Protein AF-A0ABC9BN53-F1 (afdb_monomer_lite)

Sequence (221 aa):
MFQQTPNAVEELKLARDIYEHAVVLSVKLEDQDAFERDFCQLKPYYMDTCGIIPPSPEEYPILGLNLLRLLVQNRIAEFHTELELLPVKALEHPCIKHAVELEQSFMEGAYNRVLSARQAVPHETYVYFMDLLAKTVRDEIAGCSEKGYDSLSISDAKQMLMFTSDQELQQYITEEHPEWEIKNGSVFFQKAKESQPCKEIPSLQLINQTLSYARELERIV

Foldseek 3Di:
DDDDDVCSQVVLVVVLVVLLVQLLVCLVVVHLVSNVVSVVVNVCSVPVCVPPYPDDPCVLVSLLLVLLSCLLVVVVVVNVVSVVVDDPVSCPDPSNVLSVVLVVCVVVLVVVVLVVSLVVHPDPSCNSSSVSSLVSSLVVLVVVCLVPDQKAALVVNCVSSVPPDSVVVVVCCVPPPVQWDCDPRMTGRPNVPDDPPPVPPPVVVVVVVVVVVVVVVPPDD

Structure (mmCIF, N/CA/C/O backbone):
data_AF-A0ABC9BN53-F1
#
_entry.id   AF-A0ABC9BN53-F1
#
loop_
_atom_site.group_PDB
_atom_site.id
_atom_site.type_symbol
_atom_site.label_atom_id
_atom_site.label_alt_id
_atom_site.label_comp_id
_atom_site.label_asym_id
_atom_site.label_entity_id
_atom_site.label_seq_id
_atom_site.pdbx_PDB_ins_code
_atom_site.Cartn_x
_atom_site.Cartn_y
_atom_site.Cartn_z
_atom_site.occupancy
_atom_site.B_iso_or_equiv
_atom_site.auth_seq_id
_atom_site.auth_comp_id
_atom_site.auth_asym_id
_atom_site.auth_atom_id
_atom_site.pdbx_PDB_model_num
ATOM 1 N N . MET A 1 1 ? 9.347 -11.455 -28.908 1.00 45.41 1 MET A N 1
ATOM 2 C CA . MET A 1 1 ? 10.509 -11.655 -29.807 1.00 45.41 1 MET A CA 1
ATOM 3 C C . MET A 1 1 ? 10.629 -10.443 -30.718 1.00 45.41 1 MET A C 1
ATOM 5 O O . MET A 1 1 ? 9.897 -10.354 -31.696 1.00 45.41 1 MET A O 1
ATOM 9 N N . PHE A 1 2 ? 11.467 -9.476 -30.345 1.00 56.53 2 PHE A N 1
ATOM 10 C CA . PHE A 1 2 ? 11.656 -8.230 -31.094 1.00 56.53 2 PHE A CA 1
ATOM 11 C C . PHE A 1 2 ? 12.390 -8.501 -32.417 1.00 56.53 2 PHE A C 1
ATOM 13 O O . PHE A 1 2 ? 13.356 -9.264 -32.443 1.00 56.53 2 PHE A O 1
ATOM 20 N N . GLN A 1 3 ? 11.920 -7.916 -33.523 1.00 57.16 3 GLN A N 1
ATOM 21 C CA . GLN A 1 3 ? 12.600 -8.022 -34.817 1.00 57.16 3 GLN A CA 1
ATOM 22 C C . GLN A 1 3 ? 13.915 -7.234 -34.760 1.00 57.16 3 GLN A C 1
ATOM 24 O O . GLN A 1 3 ? 13.921 -6.058 -34.413 1.00 57.16 3 GLN A O 1
ATOM 29 N N . GLN A 1 4 ? 15.035 -7.882 -35.087 1.00 57.22 4 GLN A N 1
ATOM 30 C CA . GLN A 1 4 ? 16.354 -7.245 -35.096 1.00 57.22 4 GLN A CA 1
ATOM 31 C C . GLN A 1 4 ? 16.535 -6.418 -3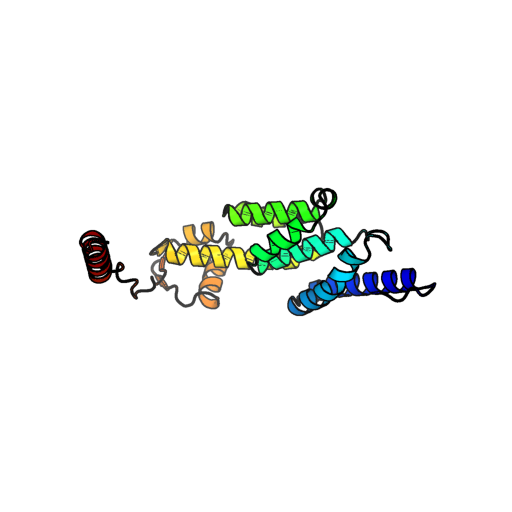6.377 1.00 57.22 4 GLN A C 1
ATOM 33 O O . GLN A 1 4 ? 17.128 -6.873 -37.353 1.00 57.22 4 GLN A O 1
ATOM 38 N N . THR A 1 5 ? 15.988 -5.205 -36.389 1.00 68.81 5 THR A N 1
ATOM 39 C CA . THR A 1 5 ? 16.337 -4.167 -37.367 1.00 68.81 5 THR A CA 1
ATOM 40 C C . THR A 1 5 ? 17.571 -3.394 -36.875 1.00 68.81 5 THR A C 1
ATOM 42 O O . THR A 1 5 ? 17.817 -3.332 -35.668 1.00 68.81 5 THR A O 1
ATOM 45 N N . PRO A 1 6 ? 18.373 -2.785 -37.767 1.00 65.69 6 PRO A N 1
ATOM 46 C CA . PRO A 1 6 ? 19.566 -2.026 -37.369 1.00 65.69 6 PRO A CA 1
ATOM 47 C C . PRO A 1 6 ? 19.264 -0.835 -36.437 1.00 65.69 6 PRO A C 1
ATOM 49 O O . PRO A 1 6 ? 20.139 -0.442 -35.673 1.00 65.69 6 PRO A O 1
ATOM 52 N N . ASN A 1 7 ? 18.024 -0.325 -36.438 1.00 74.81 7 ASN A N 1
ATOM 53 C CA . ASN A 1 7 ? 17.562 0.764 -35.568 1.00 74.81 7 ASN A CA 1
ATOM 54 C C . ASN A 1 7 ? 16.745 0.281 -34.355 1.00 74.81 7 ASN A C 1
ATOM 56 O O . ASN A 1 7 ? 16.293 1.107 -33.564 1.00 74.81 7 ASN A O 1
ATOM 60 N N . ALA A 1 8 ? 16.569 -1.033 -34.165 1.00 75.06 8 ALA A N 1
ATOM 61 C CA . ALA A 1 8 ? 15.714 -1.580 -33.107 1.00 75.06 8 ALA A CA 1
ATOM 62 C C . ALA A 1 8 ? 16.109 -1.080 -31.708 1.00 75.06 8 ALA A C 1
ATOM 64 O O . ALA A 1 8 ? 15.255 -0.846 -30.863 1.00 75.06 8 ALA A O 1
ATOM 65 N N . VAL A 1 9 ? 17.405 -0.872 -31.457 1.00 77.44 9 VAL A N 1
ATOM 66 C CA . VAL A 1 9 ? 17.896 -0.380 -30.161 1.00 77.44 9 VAL A CA 1
ATOM 67 C C . VAL A 1 9 ? 17.463 1.066 -29.899 1.00 77.44 9 VAL A C 1
ATOM 69 O O . VAL A 1 9 ? 17.150 1.412 -28.763 1.00 77.44 9 VAL A O 1
ATOM 72 N N . GLU A 1 10 ? 17.436 1.916 -30.925 1.00 80.38 10 GLU A N 1
ATOM 73 C CA . GLU A 1 10 ? 17.007 3.313 -30.798 1.00 80.38 10 GLU A CA 1
ATOM 74 C C . GLU A 1 10 ? 15.484 3.419 -30.690 1.00 80.38 10 GLU A C 1
ATOM 76 O O . GLU A 1 10 ? 14.983 4.163 -29.852 1.00 80.38 10 GLU A O 1
ATOM 81 N N . GLU A 1 11 ? 14.750 2.617 -31.465 1.00 83.62 11 GLU A N 1
ATOM 82 C CA . GLU A 1 11 ? 13.286 2.541 -31.398 1.00 83.62 11 GLU A CA 1
ATOM 83 C C . GLU A 1 11 ? 12.806 2.055 -30.027 1.00 83.62 11 GLU A C 1
ATOM 85 O O . GLU A 1 11 ? 11.875 2.625 -29.460 1.00 83.62 11 GLU A O 1
ATOM 90 N N . LEU A 1 12 ? 13.465 1.042 -29.457 1.00 82.38 12 LEU A N 1
ATOM 91 C CA . LEU A 1 12 ? 13.129 0.539 -28.127 1.00 82.38 12 LEU A CA 1
ATOM 92 C C . LEU A 1 12 ? 13.468 1.545 -27.020 1.00 82.38 12 LEU A C 1
ATOM 94 O O . LEU A 1 12 ? 12.698 1.664 -26.070 1.00 82.38 12 LEU A O 1
ATOM 98 N N . LYS A 1 13 ? 14.581 2.286 -27.139 1.00 83.88 13 LYS A N 1
ATOM 99 C CA . LYS A 1 13 ? 14.902 3.382 -26.209 1.00 83.88 13 LYS A CA 1
ATOM 100 C C . LYS A 1 13 ? 13.839 4.470 -26.262 1.00 83.88 13 LYS A C 1
ATOM 102 O O . LYS A 1 13 ? 13.302 4.833 -25.227 1.00 83.88 13 LYS A O 1
ATOM 107 N N . LEU A 1 14 ? 13.491 4.926 -27.464 1.00 86.31 14 LEU A N 1
ATOM 108 C CA . LEU A 1 14 ? 12.474 5.956 -27.645 1.00 86.31 14 LEU A CA 1
ATOM 109 C C . LEU A 1 14 ? 11.111 5.500 -27.110 1.00 86.31 14 LEU A C 1
ATOM 111 O O . LEU A 1 14 ? 10.439 6.263 -26.425 1.00 86.31 14 LEU A O 1
ATOM 115 N N . ALA A 1 15 ? 10.712 4.257 -27.391 1.00 87.06 15 ALA A N 1
ATOM 116 C CA . ALA A 1 15 ? 9.470 3.695 -26.872 1.00 87.06 15 ALA A CA 1
ATOM 117 C C . ALA A 1 15 ? 9.466 3.654 -25.338 1.00 87.06 15 ALA A C 1
ATOM 119 O O . ALA A 1 15 ? 8.494 4.090 -24.728 1.00 87.06 15 ALA A O 1
ATOM 120 N N . ARG A 1 16 ? 10.559 3.189 -24.717 1.00 87.62 16 ARG A N 1
ATOM 121 C CA . ARG A 1 16 ? 10.713 3.191 -23.258 1.00 87.62 16 ARG A CA 1
ATOM 122 C C . ARG A 1 16 ? 10.569 4.603 -22.698 1.00 87.62 16 ARG A C 1
ATOM 124 O O . ARG A 1 16 ? 9.742 4.803 -21.821 1.00 87.62 16 ARG A O 1
ATOM 131 N N . ASP A 1 17 ? 11.303 5.571 -23.237 1.00 87.94 17 ASP A N 1
ATOM 132 C CA . ASP A 1 17 ? 11.292 6.949 -22.738 1.00 87.94 17 ASP A CA 1
ATOM 133 C C . ASP A 1 17 ? 9.887 7.589 -22.872 1.00 87.94 17 ASP A C 1
ATOM 135 O O . ASP A 1 17 ? 9.440 8.329 -21.994 1.00 87.94 17 ASP A O 1
ATOM 139 N N . ILE A 1 18 ? 9.132 7.254 -23.931 1.00 90.19 18 ILE A N 1
ATOM 140 C CA . ILE A 1 18 ? 7.726 7.671 -24.088 1.00 90.19 18 ILE A CA 1
ATOM 141 C C . ILE A 1 18 ? 6.845 7.072 -22.986 1.00 90.19 18 ILE A C 1
ATOM 143 O O . ILE A 1 18 ? 6.043 7.798 -22.397 1.00 90.19 18 ILE A O 1
ATOM 147 N N . TYR A 1 19 ? 6.983 5.777 -22.692 1.00 90.00 19 TYR A N 1
ATOM 148 C CA . TYR A 1 19 ? 6.207 5.128 -21.632 1.00 90.00 19 TYR A CA 1
ATOM 149 C C . TYR A 1 19 ? 6.602 5.622 -20.235 1.00 90.00 19 TYR A C 1
ATOM 151 O O . TYR A 1 19 ? 5.726 5.820 -19.400 1.00 90.00 19 TYR A O 1
ATOM 159 N N . GLU A 1 20 ? 7.883 5.904 -19.986 1.00 89.94 20 GLU A N 1
ATOM 160 C CA . GLU A 1 20 ? 8.345 6.531 -18.739 1.00 89.94 20 GLU A CA 1
ATOM 161 C C . GLU A 1 20 ? 7.669 7.896 -18.534 1.00 89.94 20 GLU A C 1
ATOM 163 O O . GLU A 1 20 ? 7.121 8.182 -17.466 1.00 89.94 20 GLU A O 1
ATOM 168 N N . HIS A 1 21 ? 7.607 8.720 -19.583 1.00 88.81 21 HIS A N 1
ATOM 169 C CA . HIS A 1 21 ? 6.883 9.988 -19.534 1.00 88.81 21 HIS A CA 1
ATOM 170 C C . HIS A 1 21 ? 5.367 9.822 -19.393 1.00 88.81 21 HIS A C 1
ATOM 172 O O . HIS A 1 21 ? 4.750 10.620 -18.685 1.00 88.81 21 HIS A O 1
ATOM 178 N N . ALA A 1 22 ? 4.768 8.807 -20.024 1.00 89.56 22 ALA A N 1
ATOM 179 C CA . ALA A 1 22 ? 3.347 8.501 -19.873 1.00 89.56 22 ALA A CA 1
ATOM 180 C C . ALA A 1 22 ? 3.012 8.160 -18.416 1.00 89.56 22 ALA A C 1
ATOM 182 O O . ALA A 1 22 ? 2.111 8.764 -17.843 1.00 89.56 22 ALA A O 1
ATOM 183 N N . VAL A 1 23 ? 3.816 7.310 -17.773 1.00 89.00 23 VAL A N 1
ATOM 184 C CA . VAL A 1 23 ? 3.656 6.955 -16.357 1.00 89.00 23 VAL A CA 1
ATOM 185 C C . VAL A 1 23 ? 3.734 8.195 -15.462 1.00 89.00 23 VAL A C 1
ATOM 187 O O . VAL A 1 23 ? 2.856 8.414 -14.627 1.00 89.00 23 VAL A O 1
ATOM 190 N N . VAL A 1 24 ? 4.740 9.055 -15.653 1.00 87.81 24 VAL A N 1
ATOM 191 C CA . VAL A 1 24 ? 4.881 10.296 -14.867 1.00 87.81 24 VAL A CA 1
ATOM 192 C C . VAL A 1 24 ? 3.711 11.256 -15.107 1.00 87.81 24 VAL A C 1
ATOM 194 O O . VAL A 1 24 ? 3.263 11.927 -14.173 1.00 87.81 24 VAL A O 1
ATOM 197 N N . LEU A 1 25 ? 3.200 11.334 -16.339 1.00 88.62 25 LEU A N 1
ATOM 198 C CA . LEU A 1 25 ? 2.022 12.134 -16.664 1.00 88.62 25 LEU A CA 1
ATOM 199 C C . LEU A 1 25 ? 0.769 11.583 -15.975 1.00 88.62 25 LEU A C 1
ATOM 201 O O . LEU A 1 25 ? 0.020 12.365 -15.399 1.00 88.62 25 LEU A O 1
ATOM 205 N N . SER A 1 26 ? 0.580 10.265 -15.973 1.00 88.25 26 SER A N 1
ATOM 206 C CA . SER A 1 26 ? -0.541 9.593 -15.312 1.00 88.25 26 SER A CA 1
ATOM 207 C C . SER A 1 26 ? -0.554 9.858 -13.801 1.00 88.25 26 SER A C 1
ATOM 209 O O . SER A 1 26 ? -1.617 10.125 -13.245 1.00 88.25 26 SER A O 1
ATOM 211 N N . VAL A 1 27 ? 0.616 9.939 -13.144 1.00 86.50 27 VAL A N 1
ATOM 212 C CA . VAL A 1 27 ? 0.687 10.388 -11.737 1.00 86.50 27 VAL A CA 1
ATOM 213 C C . VAL A 1 27 ? 0.249 11.845 -11.578 1.00 86.50 27 VAL A C 1
ATOM 215 O O . VAL A 1 27 ? -0.490 12.166 -10.655 1.00 86.50 27 VAL A O 1
ATOM 218 N N . LYS A 1 28 ? 0.677 12.741 -12.476 1.00 85.81 28 LYS A N 1
ATOM 219 C CA . LYS A 1 28 ? 0.287 14.163 -12.425 1.00 85.81 28 LYS A CA 1
ATOM 220 C C . LYS A 1 28 ? -1.196 14.392 -12.711 1.00 85.81 28 LYS A C 1
ATOM 222 O O . LYS A 1 28 ? -1.743 15.393 -12.262 1.00 85.81 28 LYS A O 1
ATOM 227 N N . LEU A 1 29 ? -1.810 13.510 -13.494 1.00 87.38 29 LEU A N 1
ATOM 228 C CA . LEU A 1 29 ? -3.245 13.503 -13.767 1.00 87.38 29 LEU A CA 1
ATOM 229 C C . LEU A 1 29 ? -4.050 12.785 -12.678 1.00 87.38 29 LEU A C 1
ATOM 231 O O . LEU A 1 29 ? -5.272 12.752 -12.778 1.00 87.38 29 LEU A O 1
ATOM 235 N N . GLU A 1 30 ? -3.380 12.239 -11.658 1.00 85.50 30 GLU A N 1
ATOM 236 C CA . GLU A 1 30 ? -4.001 11.539 -10.531 1.00 85.50 30 GLU A CA 1
ATOM 237 C C . GLU A 1 30 ? -4.846 10.321 -10.960 1.00 85.50 30 GLU A C 1
ATOM 239 O O . GLU A 1 30 ? -5.781 9.919 -10.267 1.00 85.50 30 GLU A O 1
ATOM 244 N N . ASP A 1 31 ? -4.506 9.708 -12.102 1.00 87.31 31 ASP A N 1
ATOM 245 C CA . ASP A 1 31 ? -5.213 8.555 -12.669 1.00 87.31 31 ASP A CA 1
ATOM 246 C C . ASP A 1 31 ? -4.419 7.261 -12.420 1.00 87.31 31 ASP A C 1
ATOM 248 O O . ASP A 1 31 ? -3.436 6.944 -13.102 1.00 87.31 31 ASP A O 1
ATOM 252 N N . GLN A 1 32 ? -4.859 6.498 -11.417 1.00 84.12 32 GLN A N 1
ATOM 253 C CA . GLN A 1 32 ? -4.246 5.223 -11.033 1.00 84.12 32 GLN A CA 1
ATOM 254 C C . GLN A 1 32 ? -4.441 4.126 -12.081 1.00 84.12 32 GLN A C 1
ATOM 256 O O . GLN A 1 32 ? -3.550 3.294 -12.261 1.00 84.12 32 GLN A O 1
ATOM 261 N N . ASP A 1 33 ? -5.579 4.125 -12.776 1.00 87.44 33 ASP A N 1
ATOM 262 C CA . ASP A 1 33 ? -5.883 3.115 -13.786 1.00 87.44 33 ASP A CA 1
ATOM 263 C C . ASP A 1 33 ? -5.030 3.350 -15.034 1.00 87.44 33 ASP A C 1
ATOM 265 O O . ASP A 1 33 ? -4.551 2.400 -15.657 1.00 87.44 33 ASP A O 1
ATOM 269 N N . ALA A 1 34 ? -4.821 4.616 -15.416 1.00 89.06 34 ALA A N 1
ATOM 270 C CA . ALA A 1 34 ? -3.875 4.974 -16.470 1.00 89.06 34 ALA A CA 1
ATOM 271 C C . ALA A 1 34 ? -2.449 4.584 -16.096 1.00 89.06 34 ALA A C 1
ATOM 273 O O . ALA A 1 34 ? -1.783 3.921 -16.891 1.00 89.06 34 ALA A O 1
ATOM 274 N N . PHE A 1 35 ? -2.028 4.890 -14.866 1.00 89.12 35 PHE A N 1
ATOM 275 C CA . PHE A 1 35 ? -0.720 4.478 -14.369 1.00 89.12 35 PHE A CA 1
ATOM 276 C C . PHE A 1 35 ? -0.523 2.962 -14.479 1.00 89.12 35 PHE A C 1
ATOM 278 O O . PHE A 1 35 ? 0.521 2.520 -14.951 1.00 89.12 35 PHE A O 1
ATOM 285 N N . GLU A 1 36 ? -1.512 2.155 -14.079 1.00 89.31 36 GLU A N 1
ATOM 286 C CA . GLU A 1 36 ? -1.422 0.693 -14.170 1.00 89.31 36 GLU A CA 1
ATOM 287 C C . GLU A 1 36 ? -1.214 0.224 -15.608 1.00 89.31 36 GLU A C 1
ATOM 289 O O . GLU A 1 36 ? -0.320 -0.579 -15.877 1.00 89.31 36 GLU A O 1
ATOM 294 N N . ARG A 1 37 ? -2.014 0.748 -16.542 1.00 90.75 37 ARG A N 1
ATOM 295 C CA . ARG A 1 37 ? -1.928 0.377 -17.959 1.00 90.75 37 ARG A CA 1
ATOM 296 C C . ARG A 1 37 ? -0.569 0.732 -18.549 1.00 90.75 37 ARG A C 1
ATOM 298 O O . ARG A 1 37 ? 0.047 -0.120 -19.191 1.00 90.75 37 ARG A O 1
ATOM 305 N N . ASP A 1 38 ? -0.109 1.956 -18.314 1.00 89.75 38 ASP A N 1
ATOM 306 C CA . ASP A 1 38 ? 1.161 2.452 -18.842 1.00 89.75 38 ASP A CA 1
ATOM 307 C C . ASP A 1 38 ? 2.340 1.689 -18.220 1.00 89.75 38 ASP A C 1
ATOM 309 O O . ASP A 1 38 ? 3.263 1.272 -18.922 1.00 89.75 38 ASP A O 1
ATOM 313 N N . PHE A 1 39 ? 2.278 1.397 -16.916 1.00 88.94 39 PHE A N 1
ATOM 314 C CA . PHE A 1 39 ? 3.298 0.609 -16.227 1.00 88.94 39 PHE A CA 1
ATOM 315 C C . PHE A 1 39 ? 3.336 -0.846 -16.714 1.00 88.94 39 PHE A C 1
ATOM 317 O O . PHE A 1 39 ? 4.415 -1.395 -16.939 1.00 88.94 39 PHE A O 1
ATOM 324 N N . CYS A 1 40 ? 2.183 -1.480 -16.947 1.00 87.88 40 CYS A N 1
ATOM 325 C CA . CYS A 1 40 ? 2.124 -2.821 -17.530 1.00 87.88 40 CYS A CA 1
ATOM 326 C C . CYS A 1 40 ? 2.743 -2.875 -18.933 1.00 87.88 40 CYS A C 1
ATOM 328 O O . CYS A 1 40 ? 3.334 -3.893 -19.293 1.00 87.88 40 CYS A O 1
ATOM 330 N N . GLN A 1 41 ? 2.632 -1.799 -19.717 1.00 88.50 41 GLN A N 1
ATOM 331 C CA . GLN A 1 41 ? 3.285 -1.688 -21.024 1.00 88.50 41 GLN A CA 1
ATOM 332 C C . GLN A 1 41 ? 4.790 -1.441 -20.901 1.00 88.50 41 GLN A C 1
ATOM 334 O O . GLN A 1 41 ? 5.552 -1.955 -21.715 1.00 88.50 41 GLN A O 1
ATOM 339 N N . LEU A 1 42 ? 5.219 -0.707 -19.873 1.00 88.12 42 LEU A N 1
ATOM 340 C CA . LEU A 1 42 ? 6.619 -0.411 -19.583 1.00 88.12 42 LEU A CA 1
ATOM 341 C C . LEU A 1 42 ? 7.379 -1.623 -19.009 1.00 88.12 42 LEU A C 1
ATOM 343 O O . LEU A 1 42 ? 8.546 -1.835 -19.333 1.00 88.12 42 LEU A O 1
ATOM 347 N N . LYS A 1 43 ? 6.722 -2.467 -18.205 1.00 86.06 43 LYS A N 1
ATOM 348 C CA . LYS A 1 43 ? 7.343 -3.602 -17.498 1.00 86.06 43 LYS A CA 1
ATOM 349 C C . LYS A 1 43 ? 8.114 -4.585 -18.407 1.00 86.06 43 LYS A C 1
ATOM 351 O O . LYS A 1 43 ? 9.239 -4.939 -18.047 1.00 86.06 43 LYS A O 1
ATOM 356 N N . PRO A 1 44 ? 7.605 -5.002 -19.586 1.00 85.38 44 PRO A N 1
ATOM 357 C CA . PRO A 1 44 ? 8.370 -5.811 -20.537 1.00 85.38 44 PRO A CA 1
ATOM 358 C C . PRO A 1 44 ? 9.665 -5.142 -21.005 1.00 85.38 44 PRO A C 1
ATOM 360 O O . PRO A 1 44 ? 10.656 -5.830 -21.235 1.00 85.38 44 PRO A O 1
ATOM 363 N N . TYR A 1 45 ? 9.699 -3.810 -21.116 1.00 83.06 45 TYR A N 1
ATOM 364 C CA . TYR A 1 45 ? 10.919 -3.103 -21.505 1.00 83.06 45 TYR A CA 1
ATOM 365 C C . TYR A 1 45 ? 11.992 -3.218 -20.422 1.00 83.06 45 TYR A C 1
ATOM 367 O O . TYR A 1 45 ? 13.152 -3.430 -20.760 1.00 83.06 45 TYR A O 1
ATOM 375 N N . TYR A 1 46 ? 11.634 -3.180 -19.140 1.00 80.44 46 TYR A N 1
ATOM 376 C CA . TYR A 1 46 ? 12.610 -3.372 -18.062 1.00 80.44 46 TYR A CA 1
ATOM 377 C C . TYR A 1 46 ? 13.089 -4.822 -17.936 1.00 80.44 46 TYR A C 1
ATOM 379 O O . TYR A 1 46 ? 14.287 -5.059 -17.798 1.00 80.44 46 TYR A O 1
ATOM 387 N N . MET A 1 47 ? 12.196 -5.804 -18.076 1.00 77.50 47 MET A N 1
ATOM 388 C CA . MET A 1 47 ? 12.562 -7.217 -17.913 1.00 77.50 47 MET A CA 1
ATOM 389 C C . MET A 1 47 ? 13.278 -7.806 -19.135 1.00 77.50 47 MET A C 1
ATOM 391 O O . MET A 1 47 ? 14.339 -8.417 -19.006 1.00 77.50 47 MET A O 1
ATOM 395 N N . ASP A 1 48 ? 12.731 -7.606 -20.336 1.00 75.12 48 ASP A N 1
ATOM 396 C CA . ASP A 1 48 ? 13.197 -8.307 -21.537 1.00 75.12 48 ASP A CA 1
ATOM 397 C C . ASP A 1 48 ? 14.370 -7.592 -22.228 1.00 75.12 48 ASP A C 1
ATOM 399 O O . ASP A 1 48 ? 15.125 -8.222 -22.974 1.00 75.12 48 ASP A O 1
ATOM 403 N N . THR A 1 49 ? 14.551 -6.281 -22.001 1.00 66.31 49 THR A N 1
ATOM 404 C CA . THR A 1 49 ? 15.597 -5.489 -22.684 1.00 66.31 49 THR A CA 1
ATOM 405 C C . THR A 1 49 ? 16.844 -5.213 -21.845 1.00 66.31 49 THR A C 1
ATOM 407 O O . THR A 1 49 ? 17.793 -4.629 -22.372 1.00 66.31 49 THR A O 1
ATOM 410 N N . CYS A 1 50 ? 16.917 -5.729 -20.609 1.00 61.47 50 CYS A N 1
ATOM 411 C CA . CYS A 1 50 ? 18.069 -5.603 -19.700 1.00 61.47 50 CYS A CA 1
ATOM 412 C C . CYS A 1 50 ? 19.425 -6.029 -20.316 1.00 61.47 50 CYS A C 1
ATOM 414 O O . CYS A 1 50 ? 20.481 -5.618 -19.842 1.00 61.47 50 CYS A O 1
ATOM 416 N N . GLY A 1 51 ? 19.419 -6.848 -21.378 1.00 63.75 51 GLY A N 1
ATOM 417 C CA . GLY A 1 51 ? 20.623 -7.248 -22.124 1.00 63.75 51 GLY A CA 1
ATOM 418 C C . GLY A 1 51 ? 20.885 -6.486 -23.433 1.00 63.75 51 GLY A C 1
ATOM 419 O O . GLY A 1 51 ? 21.940 -6.668 -24.034 1.00 63.75 51 GLY A O 1
ATOM 420 N N . ILE A 1 52 ? 19.939 -5.666 -23.899 1.00 65.75 52 ILE A N 1
ATOM 421 C CA . ILE A 1 52 ? 19.968 -4.988 -25.210 1.00 65.75 52 ILE A CA 1
ATOM 422 C C . ILE A 1 52 ? 20.156 -3.472 -25.041 1.00 65.75 52 ILE A C 1
ATOM 424 O O . ILE A 1 52 ? 20.786 -2.825 -25.881 1.00 65.75 52 ILE A O 1
ATOM 428 N N . ILE A 1 53 ? 19.628 -2.895 -23.958 1.00 70.56 53 ILE A N 1
ATOM 429 C CA . ILE A 1 53 ? 19.568 -1.449 -23.720 1.00 70.56 53 ILE A CA 1
ATOM 430 C C . ILE A 1 53 ? 20.169 -1.140 -22.341 1.00 70.56 53 ILE A C 1
ATOM 432 O O . ILE A 1 53 ? 19.939 -1.897 -21.401 1.00 70.56 53 ILE A O 1
ATOM 436 N N . PRO A 1 54 ? 20.944 -0.049 -22.185 1.00 73.88 54 PRO A N 1
ATOM 437 C CA . PRO A 1 54 ? 21.414 0.374 -20.870 1.00 73.88 54 PRO A CA 1
ATOM 438 C C . PRO A 1 54 ? 20.244 0.780 -19.950 1.00 73.88 54 PRO A C 1
ATOM 440 O O . PRO A 1 54 ? 19.268 1.364 -20.441 1.00 73.88 54 PRO A O 1
ATOM 443 N N . PRO A 1 55 ? 20.360 0.535 -18.630 1.00 72.94 55 PRO A N 1
ATOM 444 C CA . PRO A 1 55 ? 19.334 0.906 -17.655 1.00 72.94 55 PRO A CA 1
ATOM 445 C C . PRO A 1 55 ? 19.082 2.419 -17.659 1.00 72.94 55 PRO A C 1
ATOM 447 O O . PRO A 1 55 ? 20.013 3.210 -17.855 1.00 72.94 55 PRO A O 1
ATOM 450 N N . SER A 1 56 ? 17.818 2.809 -17.483 1.00 76.75 56 SER A N 1
ATOM 451 C CA . SER A 1 56 ? 17.416 4.222 -17.412 1.00 76.75 56 SER A CA 1
ATOM 452 C C . SER A 1 56 ? 17.673 4.761 -16.001 1.00 76.75 56 SER A C 1
ATOM 454 O O . SER A 1 56 ? 17.469 4.028 -15.033 1.00 76.75 56 SER A O 1
ATOM 456 N N . PRO A 1 57 ? 18.087 6.030 -15.829 1.00 77.19 57 PRO A N 1
ATOM 457 C CA . PRO A 1 57 ? 18.121 6.644 -14.501 1.00 77.19 57 PRO A CA 1
ATOM 458 C C . PRO A 1 57 ? 16.727 6.726 -13.846 1.00 77.19 57 PRO A C 1
ATOM 460 O O . PRO A 1 57 ? 16.643 6.697 -12.620 1.00 77.19 57 PRO A O 1
ATOM 463 N N . GLU A 1 58 ? 15.651 6.773 -14.641 1.00 79.69 58 GLU A N 1
ATOM 464 C CA . GLU A 1 58 ? 14.256 6.870 -14.171 1.00 79.69 58 GLU A CA 1
ATOM 465 C C . GLU A 1 58 ? 13.620 5.514 -13.824 1.00 79.69 58 GLU A C 1
ATOM 467 O O . GLU A 1 58 ? 12.539 5.456 -13.237 1.00 79.69 58 GLU A O 1
ATOM 472 N N . GLU A 1 59 ? 14.314 4.409 -14.101 1.00 84.19 59 GLU A N 1
ATOM 473 C CA . GLU A 1 59 ? 13.812 3.055 -13.859 1.00 84.19 59 GLU A CA 1
ATOM 474 C C . GLU A 1 59 ? 13.515 2.809 -12.370 1.00 84.19 59 GLU A C 1
ATOM 476 O O . GLU A 1 59 ? 12.405 2.418 -12.006 1.00 84.19 59 GLU A O 1
ATOM 481 N N . TYR A 1 60 ? 14.466 3.102 -11.474 1.00 86.06 60 TYR A N 1
ATOM 482 C CA . TYR A 1 60 ? 14.269 2.892 -10.034 1.00 86.06 60 TYR A CA 1
ATOM 483 C C . TYR A 1 60 ? 13.210 3.820 -9.413 1.00 86.06 60 TYR A C 1
ATOM 485 O O . TYR A 1 60 ? 12.414 3.333 -8.604 1.00 86.06 60 TYR A O 1
ATOM 493 N N . PRO A 1 61 ? 13.149 5.126 -9.752 1.00 86.50 61 PRO A N 1
ATOM 494 C CA . PRO A 1 61 ? 12.038 5.987 -9.355 1.00 86.50 61 PRO A CA 1
ATOM 495 C C . PRO A 1 61 ? 10.663 5.474 -9.800 1.00 86.50 61 PRO A C 1
ATOM 497 O O . PRO A 1 61 ? 9.733 5.494 -8.994 1.00 86.50 61 PRO A O 1
ATOM 500 N N . ILE A 1 62 ? 10.515 4.984 -11.034 1.00 88.25 62 ILE A N 1
ATOM 501 C CA . ILE A 1 62 ? 9.231 4.474 -11.544 1.00 88.25 62 ILE A CA 1
ATOM 502 C C . ILE A 1 62 ? 8.840 3.160 -10.861 1.00 88.25 62 ILE A C 1
ATOM 504 O O . ILE A 1 62 ? 7.683 2.976 -10.476 1.00 88.25 62 ILE A O 1
ATOM 508 N N . LEU A 1 63 ? 9.803 2.267 -10.631 1.00 87.88 63 LEU A N 1
ATOM 509 C CA . LEU A 1 63 ? 9.576 1.041 -9.867 1.00 87.88 63 LEU A CA 1
ATOM 510 C C . LEU A 1 63 ? 9.147 1.347 -8.427 1.00 87.88 63 LEU A C 1
ATOM 512 O O . LEU A 1 63 ? 8.191 0.750 -7.936 1.00 87.88 63 LEU A O 1
ATOM 516 N N . GLY A 1 64 ? 9.786 2.320 -7.771 1.00 88.69 64 GLY A N 1
ATOM 517 C CA . GLY A 1 64 ? 9.378 2.782 -6.443 1.00 88.69 64 GLY A CA 1
ATOM 518 C C . GLY A 1 64 ? 7.967 3.388 -6.420 1.00 88.69 64 GLY A C 1
ATOM 519 O O . GLY A 1 64 ? 7.216 3.129 -5.481 1.00 88.69 64 GLY A O 1
ATOM 520 N N . LEU A 1 65 ? 7.557 4.109 -7.474 1.00 88.56 65 LEU A N 1
ATOM 521 C CA . LEU A 1 65 ? 6.177 4.598 -7.617 1.00 88.56 65 LEU A CA 1
ATOM 522 C C . LEU A 1 65 ? 5.181 3.443 -7.729 1.00 88.56 65 LEU A C 1
ATOM 524 O O . LEU A 1 65 ? 4.136 3.472 -7.081 1.00 88.56 65 LEU A O 1
ATOM 528 N N . ASN A 1 66 ? 5.504 2.407 -8.509 1.00 90.50 66 ASN A N 1
ATOM 529 C CA . ASN A 1 66 ? 4.645 1.231 -8.601 1.00 90.50 66 ASN A CA 1
ATOM 530 C C . ASN A 1 66 ? 4.542 0.494 -7.255 1.00 90.50 66 ASN A C 1
ATOM 532 O O . ASN A 1 66 ? 3.446 0.101 -6.866 1.00 90.50 66 ASN A O 1
ATOM 536 N N . LEU A 1 67 ? 5.646 0.361 -6.514 1.00 90.00 67 LEU A N 1
ATOM 537 C CA . LEU A 1 67 ? 5.629 -0.211 -5.165 1.00 90.00 67 LEU A CA 1
ATOM 538 C C . LEU A 1 67 ? 4.709 0.587 -4.224 1.00 90.00 67 LEU A C 1
ATOM 540 O O . LEU A 1 67 ? 3.883 -0.003 -3.533 1.00 90.00 67 LEU A O 1
ATOM 544 N N . LEU A 1 68 ? 4.777 1.921 -4.244 1.00 88.94 68 LEU A N 1
ATOM 545 C CA . LEU A 1 68 ? 3.874 2.763 -3.450 1.00 88.94 68 LEU A CA 1
ATOM 546 C C . LEU A 1 68 ? 2.410 2.611 -3.853 1.00 88.94 68 LEU A C 1
ATOM 548 O O . LEU A 1 68 ? 1.546 2.520 -2.985 1.00 88.94 68 LEU A O 1
ATOM 552 N N . ARG A 1 69 ? 2.123 2.537 -5.155 1.00 89.81 69 ARG A N 1
ATOM 553 C CA . ARG A 1 69 ? 0.769 2.276 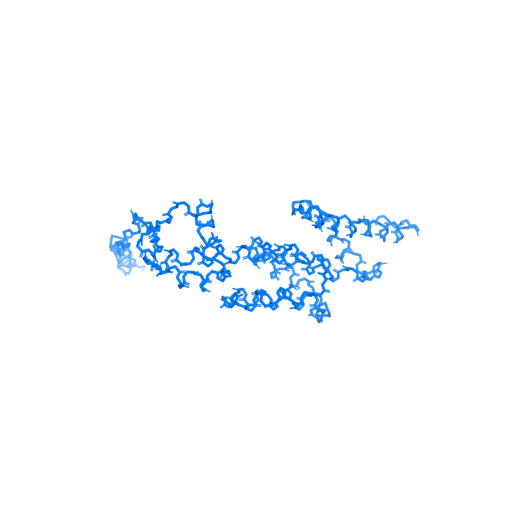-5.652 1.00 89.81 69 ARG A CA 1
ATOM 554 C C . ARG A 1 69 ? 0.210 0.964 -5.100 1.00 89.81 69 ARG A C 1
ATOM 556 O O . ARG A 1 69 ? -0.933 0.937 -4.655 1.00 89.81 69 ARG A O 1
ATOM 563 N N . LEU A 1 70 ? 1.010 -0.105 -5.096 1.00 90.62 70 LEU A N 1
ATOM 564 C CA . LEU A 1 70 ? 0.593 -1.407 -4.564 1.00 90.62 70 LEU A CA 1
ATOM 565 C C . LEU A 1 70 ? 0.300 -1.348 -3.059 1.00 90.62 70 LEU A C 1
ATOM 567 O O . LEU A 1 70 ? -0.669 -1.961 -2.611 1.00 90.62 70 LEU A O 1
ATOM 571 N N . LEU A 1 71 ? 1.079 -0.576 -2.292 1.00 89.38 71 LEU A N 1
ATOM 572 C CA . LEU A 1 71 ? 0.805 -0.340 -0.868 1.00 89.38 71 LEU A CA 1
ATOM 573 C C . LEU A 1 71 ? -0.510 0.405 -0.655 1.00 89.38 71 LEU A C 1
ATOM 575 O O . LEU A 1 71 ? -1.316 0.003 0.178 1.00 89.38 71 LEU A O 1
ATOM 579 N N . VAL A 1 72 ? -0.752 1.455 -1.438 1.00 88.94 72 VAL A N 1
ATOM 580 C CA . VAL A 1 72 ? -1.995 2.232 -1.383 1.00 88.94 72 VAL A CA 1
ATOM 581 C C . VAL A 1 72 ? -3.221 1.374 -1.705 1.00 88.94 72 VAL A C 1
ATOM 583 O O . VAL A 1 72 ? -4.253 1.503 -1.060 1.00 88.94 72 VAL A O 1
ATOM 586 N N . GLN A 1 73 ? -3.114 0.461 -2.671 1.00 88.19 73 GLN A N 1
ATOM 587 C CA . GLN A 1 73 ? -4.196 -0.462 -3.032 1.00 88.19 73 GLN A CA 1
ATOM 588 C C . GLN A 1 73 ? -4.331 -1.656 -2.070 1.00 88.19 73 GLN A C 1
ATOM 590 O O . GLN A 1 73 ? -5.133 -2.556 -2.323 1.00 88.19 73 GLN A O 1
ATOM 595 N N . ASN A 1 74 ? -3.539 -1.698 -0.994 1.00 86.81 74 ASN A N 1
ATOM 596 C CA . ASN A 1 74 ? -3.469 -2.810 -0.046 1.00 86.81 74 ASN A CA 1
ATOM 597 C C . ASN A 1 74 ? -3.166 -4.171 -0.721 1.00 86.81 74 ASN A C 1
ATOM 599 O O . ASN A 1 74 ? -3.598 -5.237 -0.281 1.00 86.81 74 ASN A O 1
ATOM 603 N N . ARG A 1 75 ? -2.404 -4.155 -1.825 1.00 88.81 75 ARG A N 1
ATOM 604 C CA . ARG A 1 75 ? -1.991 -5.339 -2.597 1.00 88.81 75 ARG A CA 1
ATOM 605 C C . ARG A 1 75 ? -0.595 -5.813 -2.184 1.00 88.81 75 ARG A C 1
ATOM 607 O O . ARG A 1 75 ? 0.332 -5.883 -2.989 1.00 88.81 75 ARG A O 1
ATOM 614 N N . ILE A 1 76 ? -0.454 -6.184 -0.912 1.00 88.31 76 ILE A N 1
ATOM 615 C CA . ILE A 1 76 ? 0.833 -6.564 -0.291 1.00 88.31 76 ILE A CA 1
ATOM 616 C C . ILE A 1 76 ? 1.468 -7.797 -0.970 1.00 88.31 76 ILE A C 1
ATOM 618 O O . ILE A 1 76 ? 2.684 -7.887 -1.130 1.00 88.31 76 ILE A O 1
ATOM 622 N N . ALA A 1 77 ? 0.656 -8.746 -1.446 1.00 89.50 77 ALA A N 1
ATOM 623 C CA . ALA A 1 77 ? 1.166 -9.929 -2.146 1.00 89.50 77 ALA A CA 1
ATOM 624 C C . ALA A 1 77 ? 1.866 -9.577 -3.473 1.00 89.50 77 ALA A C 1
ATOM 626 O O . ALA A 1 77 ? 2.946 -10.091 -3.772 1.00 89.50 77 ALA A O 1
ATOM 627 N N . GLU A 1 78 ? 1.268 -8.675 -4.257 1.00 90.56 78 GLU A N 1
ATOM 628 C CA . GLU A 1 78 ? 1.863 -8.174 -5.500 1.00 90.56 78 GLU A CA 1
ATOM 629 C C . GLU A 1 78 ? 3.114 -7.346 -5.195 1.00 90.56 78 GLU A C 1
ATOM 631 O O . GLU A 1 78 ? 4.117 -7.494 -5.887 1.00 90.56 78 GLU A O 1
ATOM 636 N N . PHE A 1 79 ? 3.105 -6.563 -4.110 1.00 92.56 79 PHE A N 1
ATOM 637 C CA . PHE A 1 79 ? 4.275 -5.811 -3.654 1.00 92.56 79 PHE A CA 1
ATOM 638 C C . PHE A 1 79 ? 5.492 -6.717 -3.429 1.00 92.56 79 PHE A C 1
ATOM 640 O O . PHE A 1 79 ? 6.559 -6.461 -3.986 1.00 92.56 79 PHE A O 1
ATOM 647 N N . HIS A 1 80 ? 5.343 -7.805 -2.666 1.00 91.00 80 HIS A N 1
ATOM 648 C CA . HIS A 1 80 ? 6.457 -8.728 -2.426 1.00 91.00 80 HIS A CA 1
ATOM 649 C C . HIS A 1 80 ? 6.881 -9.482 -3.687 1.00 91.00 80 HIS A C 1
ATOM 651 O O . HIS A 1 80 ? 8.070 -9.738 -3.865 1.00 91.00 80 HIS A O 1
ATOM 657 N N . THR A 1 81 ? 5.936 -9.787 -4.580 1.00 90.94 81 THR A N 1
ATOM 658 C CA . THR A 1 81 ? 6.243 -10.428 -5.865 1.00 90.94 81 THR A CA 1
ATOM 659 C C . THR A 1 81 ? 7.088 -9.506 -6.748 1.00 90.94 81 THR A C 1
ATOM 661 O O . THR A 1 81 ? 8.086 -9.944 -7.313 1.00 90.94 81 THR A O 1
ATOM 664 N N . GLU A 1 82 ? 6.737 -8.219 -6.850 1.00 87.56 82 GLU A N 1
ATOM 665 C CA . GLU A 1 82 ? 7.547 -7.241 -7.591 1.00 87.56 82 GLU A CA 1
ATOM 666 C C . GLU A 1 82 ? 8.910 -7.018 -6.932 1.00 87.56 82 GLU A C 1
ATOM 668 O O . GLU A 1 82 ? 9.912 -6.911 -7.633 1.00 87.56 82 GLU A O 1
ATOM 673 N N . LEU A 1 83 ? 8.971 -6.991 -5.598 1.00 88.75 83 LEU A N 1
ATOM 674 C CA . LEU A 1 83 ? 10.222 -6.816 -4.863 1.00 88.75 83 LEU A CA 1
ATOM 675 C C . LEU A 1 83 ? 11.193 -7.981 -5.100 1.00 88.75 83 LEU A C 1
ATOM 677 O O . LEU A 1 83 ? 12.385 -7.746 -5.282 1.00 88.75 83 LEU A O 1
ATOM 681 N N . GLU A 1 84 ? 10.696 -9.219 -5.151 1.00 88.50 84 GLU A N 1
ATOM 682 C CA . GLU A 1 84 ? 11.509 -10.410 -5.436 1.00 88.50 84 GLU A CA 1
ATOM 683 C C . GLU A 1 84 ? 12.107 -10.396 -6.852 1.00 88.50 84 GLU A C 1
ATOM 685 O O . GLU A 1 84 ? 13.218 -10.886 -7.064 1.00 88.50 84 GLU A O 1
ATOM 690 N N . LEU A 1 85 ? 11.404 -9.802 -7.821 1.00 86.31 85 LEU A N 1
ATOM 691 C CA . LEU A 1 85 ? 11.887 -9.685 -9.198 1.00 86.31 85 LEU A CA 1
ATOM 692 C C . LEU A 1 85 ? 13.033 -8.667 -9.349 1.00 86.31 85 LEU A C 1
ATOM 694 O O . LEU A 1 85 ? 13.756 -8.707 -10.348 1.00 86.31 85 LEU A O 1
ATOM 698 N N . LEU A 1 86 ? 13.211 -7.754 -8.389 1.00 83.75 86 LEU A N 1
ATOM 699 C CA . LEU A 1 86 ? 14.226 -6.707 -8.465 1.00 83.75 86 LEU A CA 1
ATOM 700 C C . LEU A 1 86 ? 15.633 -7.237 -8.141 1.00 83.75 86 LEU A C 1
ATOM 702 O O . LEU A 1 86 ? 15.826 -8.002 -7.193 1.00 83.75 86 LEU A O 1
ATOM 706 N N . PRO A 1 87 ? 16.675 -6.788 -8.867 1.00 80.81 87 PRO A N 1
ATOM 707 C CA . PRO A 1 87 ? 18.044 -7.157 -8.542 1.00 80.81 87 PRO A CA 1
ATOM 708 C C . PRO A 1 87 ? 18.472 -6.518 -7.215 1.00 80.81 87 PRO A C 1
ATOM 710 O O . PRO A 1 87 ? 18.109 -5.387 -6.908 1.00 80.81 87 PRO A O 1
ATOM 713 N N . VAL A 1 88 ? 19.351 -7.188 -6.464 1.00 78.62 88 VAL A N 1
ATOM 714 C CA . VAL A 1 88 ? 19.803 -6.729 -5.130 1.00 78.62 88 VAL A CA 1
ATOM 715 C C . VAL A 1 88 ? 20.381 -5.303 -5.147 1.00 78.62 88 VAL A C 1
ATOM 717 O O . VAL A 1 88 ? 20.214 -4.554 -4.193 1.00 78.62 88 VAL A O 1
ATOM 720 N N . LYS A 1 89 ? 20.997 -4.887 -6.261 1.00 79.62 89 LYS A N 1
ATOM 721 C CA . LYS A 1 89 ? 21.518 -3.519 -6.446 1.00 79.62 89 LYS A CA 1
ATOM 722 C C . LYS A 1 89 ? 20.419 -2.450 -6.478 1.00 79.62 89 LYS A C 1
ATOM 724 O O . LYS A 1 89 ? 20.672 -1.316 -6.095 1.00 79.62 89 LYS A O 1
ATOM 729 N N . ALA A 1 90 ? 19.216 -2.801 -6.931 1.00 77.00 90 ALA A N 1
ATOM 730 C CA . ALA A 1 90 ? 18.068 -1.900 -6.953 1.00 77.00 90 ALA A CA 1
ATOM 731 C C . ALA A 1 90 ? 17.543 -1.622 -5.536 1.00 77.00 90 ALA A C 1
ATOM 733 O O . ALA A 1 90 ? 17.110 -0.510 -5.252 1.00 77.00 90 ALA A O 1
ATOM 734 N N . LEU A 1 91 ? 17.640 -2.600 -4.627 1.00 78.94 91 LEU A N 1
ATOM 735 C CA . LEU A 1 91 ? 17.190 -2.460 -3.234 1.00 78.94 91 LEU A CA 1
ATOM 736 C C . LEU A 1 91 ? 17.987 -1.405 -2.452 1.00 78.94 91 LEU A C 1
ATOM 738 O O . LEU A 1 91 ? 17.476 -0.832 -1.493 1.00 78.94 91 LEU A O 1
ATOM 742 N N . GLU A 1 92 ? 19.222 -1.114 -2.867 1.00 82.19 92 GLU A N 1
ATOM 743 C CA . GLU A 1 92 ? 20.045 -0.060 -2.262 1.00 82.19 92 GLU A CA 1
ATOM 744 C C . GLU A 1 92 ? 19.594 1.354 -2.671 1.00 82.19 92 GLU A C 1
ATOM 746 O O . GLU A 1 92 ? 19.997 2.336 -2.042 1.00 82.19 92 GLU A O 1
ATOM 751 N N . HIS A 1 93 ? 18.752 1.484 -3.705 1.00 84.31 93 HIS A N 1
ATOM 752 C CA . HIS A 1 93 ? 18.313 2.783 -4.196 1.00 84.31 93 HIS A CA 1
ATOM 753 C C . HIS A 1 93 ? 17.386 3.479 -3.177 1.00 84.31 93 HIS A C 1
ATOM 755 O O . HIS A 1 93 ? 16.430 2.856 -2.704 1.00 84.31 93 HIS A O 1
ATOM 761 N N . PRO A 1 94 ? 17.581 4.784 -2.880 1.00 84.94 94 PRO A N 1
ATOM 762 C CA . PRO A 1 94 ? 16.808 5.496 -1.856 1.00 84.94 94 PRO A CA 1
ATOM 763 C C . PRO A 1 94 ? 15.286 5.412 -2.029 1.00 84.94 94 PRO A C 1
ATOM 765 O O . PRO A 1 94 ? 14.566 5.303 -1.044 1.00 84.94 94 PRO A O 1
ATOM 768 N N . CYS A 1 95 ? 14.792 5.424 -3.273 1.00 83.00 95 CYS A N 1
ATOM 769 C CA . CYS A 1 95 ? 13.353 5.359 -3.562 1.00 83.00 95 CYS A CA 1
ATOM 770 C C . CYS A 1 95 ? 12.735 4.000 -3.201 1.00 83.00 95 CYS A C 1
ATOM 772 O O . CYS A 1 95 ? 11.662 3.948 -2.607 1.00 83.00 95 CYS A O 1
ATOM 774 N N . ILE A 1 96 ? 13.428 2.903 -3.525 1.00 85.69 96 ILE A N 1
ATOM 775 C CA . ILE A 1 96 ? 12.952 1.542 -3.241 1.00 85.69 96 ILE A CA 1
ATOM 776 C C . ILE A 1 96 ? 13.081 1.266 -1.747 1.00 85.69 96 ILE A C 1
ATOM 778 O O . ILE A 1 96 ? 12.134 0.796 -1.125 1.00 85.69 96 ILE A O 1
ATOM 782 N N .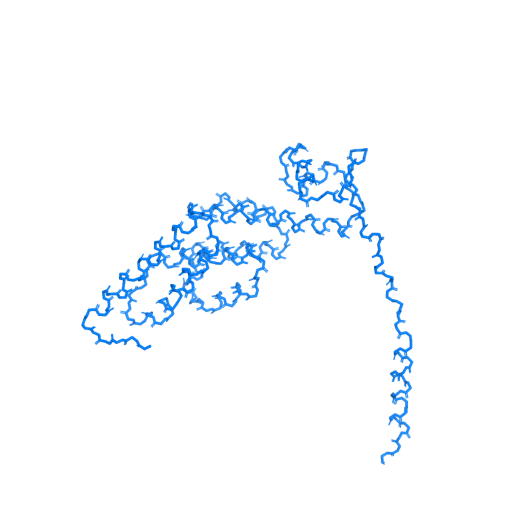 LYS A 1 97 ? 14.210 1.650 -1.143 1.00 87.94 97 LYS A N 1
ATOM 783 C CA . LYS A 1 97 ? 14.406 1.546 0.303 1.00 87.94 97 LYS A CA 1
ATOM 784 C C . LYS A 1 97 ? 13.312 2.279 1.084 1.00 87.94 97 LYS A C 1
ATOM 786 O O . LYS A 1 97 ? 12.782 1.724 2.039 1.00 87.94 97 LYS A O 1
ATOM 791 N N . HIS A 1 98 ? 12.932 3.479 0.647 1.00 86.62 98 HIS A N 1
ATOM 792 C CA . HIS A 1 98 ? 11.836 4.225 1.259 1.00 86.62 98 HIS A CA 1
ATOM 793 C C . HIS A 1 98 ? 10.500 3.472 1.174 1.00 86.62 98 HIS A C 1
ATOM 795 O O . HIS A 1 98 ? 9.799 3.368 2.176 1.00 86.62 98 HIS A O 1
ATOM 801 N N . ALA A 1 99 ? 10.167 2.892 0.015 1.00 88.25 99 ALA A N 1
ATOM 802 C CA . ALA A 1 99 ? 8.954 2.088 -0.143 1.00 88.25 99 ALA A CA 1
ATOM 803 C C . ALA A 1 99 ? 8.947 0.847 0.771 1.00 88.25 99 ALA A C 1
ATOM 805 O O . ALA A 1 99 ? 7.914 0.523 1.350 1.00 88.25 99 ALA A O 1
ATOM 806 N N . VAL A 1 100 ? 10.095 0.188 0.957 1.00 89.12 100 VAL A N 1
ATOM 807 C CA . VAL A 1 100 ? 10.233 -0.965 1.867 1.00 89.12 100 VAL A CA 1
ATOM 808 C C . VAL A 1 100 ? 10.103 -0.554 3.336 1.00 89.12 100 VAL A C 1
ATOM 810 O O . VAL A 1 100 ? 9.412 -1.219 4.098 1.00 89.12 100 VAL A O 1
ATOM 813 N N . GLU A 1 101 ? 10.720 0.554 3.752 1.00 88.50 101 GLU A N 1
ATOM 814 C CA . GLU A 1 101 ? 10.583 1.067 5.125 1.00 88.50 101 GLU A CA 1
ATOM 815 C C . GLU A 1 101 ? 9.137 1.482 5.446 1.00 88.50 101 GLU A C 1
ATOM 817 O O . GLU A 1 101 ? 8.661 1.298 6.574 1.00 88.50 101 GLU A O 1
ATOM 822 N N . LEU A 1 102 ? 8.428 2.029 4.452 1.00 87.62 102 LEU A N 1
ATOM 823 C CA . LEU A 1 102 ? 7.006 2.348 4.547 1.00 87.62 102 LEU A CA 1
ATOM 824 C C . LEU A 1 102 ? 6.155 1.089 4.681 1.00 87.62 102 LEU A C 1
ATOM 826 O O . LEU A 1 102 ? 5.300 1.042 5.561 1.00 87.62 102 LEU A O 1
ATOM 830 N N . GLU A 1 103 ? 6.409 0.076 3.855 1.00 89.75 103 GLU A N 1
ATOM 831 C CA . GLU A 1 103 ? 5.723 -1.214 3.918 1.00 89.75 103 GLU A CA 1
ATOM 832 C C . GLU A 1 103 ? 5.926 -1.895 5.275 1.00 89.75 103 GLU A C 1
ATOM 834 O O . GLU A 1 103 ? 4.956 -2.277 5.927 1.00 89.75 103 GLU A O 1
ATOM 839 N N . GLN A 1 104 ? 7.162 -1.929 5.772 1.00 89.88 104 GLN A N 1
ATOM 840 C CA . GLN A 1 104 ? 7.460 -2.479 7.088 1.00 89.88 104 GLN A CA 1
ATOM 841 C C . GLN A 1 104 ? 6.726 -1.708 8.194 1.00 89.88 104 GLN A C 1
ATOM 843 O O . GLN A 1 104 ? 6.120 -2.309 9.080 1.00 89.88 104 GLN A O 1
ATOM 848 N N . SER A 1 105 ? 6.739 -0.373 8.139 1.00 87.62 105 SER A N 1
ATOM 849 C CA . SER A 1 105 ? 6.018 0.460 9.109 1.00 87.62 105 SER A CA 1
ATOM 850 C C . SER A 1 105 ? 4.503 0.248 9.033 1.00 87.62 105 SER A C 1
ATOM 852 O O . SER A 1 105 ? 3.826 0.324 10.058 1.00 87.62 105 SER A O 1
ATOM 854 N N . PHE A 1 106 ? 3.976 -0.025 7.838 1.00 85.25 106 PHE A N 1
ATOM 855 C CA . PHE A 1 106 ? 2.573 -0.346 7.607 1.00 85.25 106 PHE A CA 1
ATOM 856 C C . PHE A 1 106 ? 2.209 -1.711 8.210 1.00 85.25 106 PHE A C 1
ATOM 858 O O . PHE A 1 106 ? 1.244 -1.793 8.967 1.00 85.25 106 PHE A O 1
ATOM 865 N N . MET A 1 107 ? 3.020 -2.751 7.981 1.00 85.81 107 MET A N 1
ATOM 866 C CA . MET A 1 107 ? 2.828 -4.080 8.581 1.00 85.81 107 MET A CA 1
ATOM 867 C C . MET A 1 107 ? 2.981 -4.085 10.106 1.00 85.81 107 MET A C 1
ATOM 869 O O . MET A 1 107 ? 2.251 -4.789 10.801 1.00 85.81 107 MET A O 1
ATOM 873 N N . GLU A 1 108 ? 3.909 -3.292 10.647 1.00 85.81 108 GLU A N 1
ATOM 874 C CA . GLU A 1 108 ? 4.085 -3.124 12.095 1.00 85.81 108 GLU A CA 1
ATOM 875 C C . GLU A 1 108 ? 2.933 -2.330 12.747 1.00 85.81 108 GLU A C 1
ATOM 877 O O . GLU A 1 108 ? 2.858 -2.260 13.975 1.00 85.81 108 GLU A O 1
ATOM 882 N N . GLY A 1 109 ? 2.052 -1.698 11.957 1.00 83.06 109 GLY A N 1
ATOM 883 C CA . GLY A 1 109 ? 1.026 -0.772 12.453 1.00 83.06 109 GLY A CA 1
ATOM 884 C C . GLY A 1 109 ? 1.612 0.525 13.026 1.00 83.06 109 GLY A C 1
ATOM 885 O O . GLY A 1 109 ? 0.953 1.261 13.763 1.00 83.06 109 GLY A O 1
ATOM 886 N N . ALA A 1 110 ? 2.872 0.830 12.712 1.00 84.56 110 ALA A N 1
ATOM 887 C CA . ALA A 1 110 ? 3.592 2.003 13.186 1.00 84.56 110 ALA A CA 1
ATOM 888 C C . ALA A 1 110 ? 3.257 3.243 12.335 1.00 84.56 110 ALA A C 1
ATOM 890 O O . ALA A 1 110 ? 4.141 3.903 11.784 1.00 84.56 110 ALA A O 1
ATOM 891 N N . TYR A 1 111 ? 1.975 3.601 12.252 1.00 81.69 111 TYR A N 1
ATOM 892 C CA . TYR A 1 111 ? 1.459 4.648 11.357 1.00 81.69 111 TYR A CA 1
ATOM 893 C C . TYR A 1 111 ? 2.068 6.042 11.586 1.00 81.69 111 TYR A C 1
ATOM 895 O O . TYR A 1 111 ? 2.248 6.812 10.642 1.00 81.69 111 TYR A O 1
ATOM 903 N N . ASN A 1 112 ? 2.508 6.337 12.814 1.00 81.69 112 ASN A N 1
ATOM 904 C CA . ASN A 1 112 ? 3.274 7.548 13.128 1.00 81.69 112 ASN A CA 1
ATOM 905 C C . ASN A 1 112 ? 4.542 7.684 12.267 1.00 81.69 112 ASN A C 1
ATOM 907 O O . ASN A 1 112 ? 4.916 8.788 11.864 1.00 81.69 112 ASN A O 1
ATOM 911 N N . ARG A 1 113 ? 5.213 6.561 11.980 1.00 80.81 113 ARG A N 1
ATOM 912 C CA . ARG A 1 113 ? 6.412 6.532 11.135 1.00 80.81 113 ARG A CA 1
ATOM 913 C C . ARG A 1 113 ? 6.059 6.747 9.672 1.00 80.81 113 ARG A C 1
ATOM 915 O O . ARG A 1 113 ? 6.752 7.519 9.027 1.00 80.81 113 ARG A O 1
ATOM 922 N N . VAL A 1 114 ? 4.961 6.164 9.188 1.00 79.75 114 VAL A N 1
ATOM 923 C CA . VAL A 1 114 ? 4.462 6.358 7.812 1.00 79.75 114 VAL A CA 1
ATOM 924 C C . VAL A 1 114 ? 4.174 7.840 7.539 1.00 79.75 114 VAL A C 1
ATOM 926 O O . VAL A 1 114 ? 4.627 8.401 6.543 1.00 79.75 114 VAL A O 1
ATOM 929 N N . LEU A 1 115 ? 3.501 8.518 8.472 1.00 76.31 115 LEU A N 1
ATOM 930 C CA . LEU A 1 115 ? 3.198 9.949 8.353 1.00 76.31 115 LEU A CA 1
ATOM 931 C C . LEU A 1 115 ? 4.436 10.840 8.495 1.00 76.31 115 LEU A C 1
ATOM 933 O O . LEU A 1 115 ? 4.521 11.878 7.844 1.00 76.31 115 LEU A O 1
ATOM 937 N N . SER A 1 116 ? 5.412 10.434 9.307 1.00 78.38 116 SER A N 1
ATOM 938 C CA . SER A 1 116 ? 6.693 11.146 9.414 1.00 78.38 116 SER A CA 1
ATOM 939 C C . SER A 1 116 ? 7.538 10.961 8.149 1.00 78.38 116 SER A C 1
ATOM 941 O O . SER A 1 116 ? 8.181 11.897 7.680 1.00 78.38 116 SER A O 1
ATOM 943 N N . ALA A 1 117 ? 7.483 9.770 7.551 1.00 76.44 117 ALA A N 1
ATOM 944 C CA . ALA A 1 117 ? 8.165 9.424 6.312 1.00 76.44 117 ALA A CA 1
ATOM 945 C C . ALA A 1 117 ? 7.640 10.226 5.108 1.00 76.44 117 ALA A C 1
ATOM 947 O O . ALA A 1 117 ? 8.416 10.510 4.200 1.00 76.44 117 ALA A O 1
ATOM 948 N N . ARG A 1 118 ? 6.393 10.727 5.150 1.00 72.44 118 ARG A N 1
ATOM 949 C CA . ARG A 1 118 ? 5.871 11.724 4.189 1.00 72.44 118 ARG A CA 1
ATOM 950 C C . ARG A 1 118 ? 6.734 12.990 4.097 1.00 72.44 118 ARG A C 1
ATOM 952 O O . ARG A 1 118 ? 6.766 13.625 3.051 1.00 72.44 118 ARG A O 1
ATOM 959 N N . GLN A 1 119 ? 7.445 13.370 5.160 1.00 69.56 119 GLN A N 1
ATOM 960 C CA . GLN A 1 119 ? 8.344 14.534 5.144 1.00 69.56 119 GLN A CA 1
ATOM 961 C C . GLN A 1 119 ? 9.716 14.216 4.531 1.00 69.56 119 GLN A C 1
ATOM 963 O O . GLN A 1 119 ? 10.440 15.127 4.140 1.00 69.56 119 GLN A O 1
ATOM 968 N N . ALA A 1 120 ? 10.073 12.933 4.441 1.00 70.31 120 ALA A N 1
ATOM 969 C CA . ALA A 1 120 ? 11.359 12.441 3.952 1.00 70.31 120 ALA A CA 1
ATOM 970 C C . ALA A 1 120 ? 11.290 11.957 2.492 1.00 70.31 120 ALA A C 1
ATOM 972 O O . ALA A 1 120 ? 12.094 11.126 2.070 1.00 70.31 120 ALA A O 1
ATOM 973 N N . VAL A 1 121 ? 10.310 12.447 1.729 1.00 70.75 121 VAL A N 1
ATOM 974 C CA . VAL A 1 121 ? 10.044 11.975 0.372 1.00 70.75 121 VAL A CA 1
ATOM 975 C C . VAL A 1 121 ? 11.183 12.388 -0.575 1.00 70.75 121 VAL A C 1
ATOM 977 O O . VAL A 1 121 ? 11.489 13.576 -0.680 1.00 70.75 121 VAL A O 1
ATOM 980 N N . PRO A 1 122 ? 11.804 11.433 -1.295 1.00 65.81 122 PRO A N 1
ATOM 981 C CA . PRO A 1 122 ? 12.947 11.714 -2.162 1.00 65.81 122 PRO A CA 1
ATOM 982 C C . PRO A 1 122 ? 12.578 12.387 -3.496 1.00 65.81 122 PRO A C 1
ATOM 984 O O . PRO A 1 122 ? 13.461 12.955 -4.133 1.00 65.81 122 PRO A O 1
ATOM 987 N N . HIS A 1 123 ? 11.312 12.327 -3.937 1.00 69.31 123 HIS A N 1
ATOM 988 C CA . HIS A 1 123 ? 10.882 12.853 -5.239 1.00 69.31 123 HIS A CA 1
ATOM 989 C C . HIS A 1 123 ? 9.453 13.425 -5.206 1.00 69.31 123 HIS A C 1
ATOM 991 O O . HIS A 1 123 ? 8.549 12.803 -4.659 1.00 69.31 123 HIS A O 1
ATOM 997 N N . GLU A 1 124 ? 9.209 14.576 -5.840 1.00 73.25 124 GLU A N 1
ATOM 998 C CA . GLU A 1 124 ? 7.916 15.293 -5.777 1.00 73.25 124 GLU A CA 1
ATOM 999 C C . GLU A 1 124 ? 6.723 14.461 -6.279 1.00 73.25 124 GLU A C 1
ATOM 1001 O O . GLU A 1 124 ? 5.622 14.545 -5.741 1.00 73.25 124 GLU A O 1
ATOM 1006 N N . THR A 1 125 ? 6.948 13.589 -7.263 1.00 76.06 125 THR A N 1
ATOM 1007 C CA . THR A 1 125 ? 5.927 12.685 -7.829 1.00 76.06 125 THR A CA 1
ATOM 1008 C C . THR A 1 125 ? 5.332 11.716 -6.800 1.00 76.06 125 THR A C 1
ATOM 1010 O O . THR A 1 125 ? 4.240 11.196 -7.000 1.00 76.06 125 THR A O 1
ATOM 1013 N N . TYR A 1 126 ? 6.023 11.473 -5.686 1.00 78.31 126 TYR A N 1
ATOM 1014 C CA . TYR A 1 126 ? 5.595 10.527 -4.655 1.00 78.31 126 TYR A CA 1
ATOM 1015 C C . TYR A 1 126 ? 4.565 11.144 -3.703 1.00 78.31 126 TYR A C 1
ATOM 1017 O O . TYR A 1 126 ? 3.850 10.409 -3.028 1.00 78.31 126 TYR A O 1
ATOM 1025 N N . VAL A 1 127 ? 4.465 12.477 -3.649 1.00 82.81 127 VAL A N 1
ATOM 1026 C CA . VAL A 1 127 ? 3.582 13.187 -2.709 1.00 82.81 127 VAL A CA 1
ATOM 1027 C C . VAL A 1 127 ? 2.125 12.768 -2.900 1.00 82.81 127 VAL A C 1
ATOM 1029 O O . VAL A 1 127 ? 1.454 12.472 -1.918 1.00 82.81 127 VAL A O 1
ATOM 1032 N N . TYR A 1 128 ? 1.668 12.635 -4.149 1.00 85.19 128 TYR A N 1
ATOM 1033 C CA . TYR A 1 128 ? 0.312 12.174 -4.457 1.00 85.19 128 TYR A CA 1
ATOM 1034 C C . TYR A 1 128 ? 0.002 10.801 -3.833 1.00 85.19 128 TYR A C 1
ATOM 1036 O O . TYR A 1 128 ? -0.983 10.644 -3.111 1.00 85.19 128 TYR A O 1
ATOM 1044 N N . PHE A 1 129 ? 0.878 9.812 -4.042 1.00 84.12 129 PHE A N 1
ATOM 1045 C CA . PHE A 1 129 ? 0.686 8.477 -3.468 1.00 84.12 129 PHE A CA 1
ATOM 1046 C C . PHE A 1 129 ? 0.824 8.470 -1.946 1.00 84.12 129 PHE A C 1
ATOM 1048 O O . PHE A 1 129 ? 0.117 7.718 -1.284 1.00 84.12 129 PHE A O 1
ATOM 1055 N N . MET A 1 130 ? 1.683 9.316 -1.373 1.00 84.00 130 MET A N 1
ATOM 1056 C CA . MET A 1 130 ? 1.810 9.444 0.081 1.00 84.00 130 MET A CA 1
ATOM 1057 C C . MET A 1 130 ? 0.556 10.038 0.726 1.00 84.00 130 MET A C 1
ATOM 1059 O O . MET A 1 130 ? 0.177 9.625 1.823 1.00 84.00 130 MET A O 1
ATOM 1063 N N . ASP A 1 131 ? -0.108 10.973 0.053 1.00 84.94 131 ASP A N 1
ATOM 1064 C CA . ASP A 1 131 ? -1.357 11.571 0.525 1.00 84.94 131 ASP A CA 1
ATOM 1065 C C . ASP A 1 131 ? -2.489 10.543 0.506 1.00 84.94 131 ASP A C 1
ATOM 1067 O O . ASP A 1 131 ? -3.252 10.420 1.469 1.00 84.94 131 ASP A O 1
ATOM 1071 N N . LEU A 1 132 ? -2.536 9.730 -0.548 1.00 86.94 132 LEU A N 1
ATOM 1072 C CA . LEU A 1 132 ? -3.496 8.645 -0.662 1.00 86.94 132 LEU A CA 1
ATOM 1073 C C . LEU A 1 132 ? -3.207 7.491 0.314 1.00 86.94 132 LEU A C 1
ATOM 1075 O O . LEU A 1 132 ? -4.134 6.929 0.903 1.00 86.94 132 LEU A O 1
ATOM 1079 N N . LEU A 1 133 ? -1.932 7.181 0.559 1.00 85.88 133 LEU A N 1
ATOM 1080 C CA . LEU A 1 133 ? -1.516 6.216 1.577 1.00 85.88 133 LEU A CA 1
ATOM 1081 C C 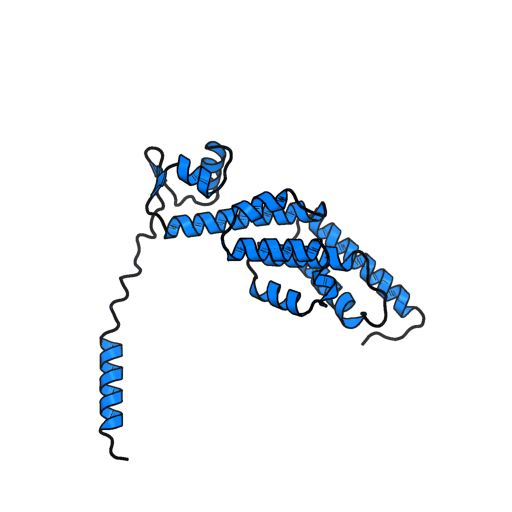. LEU A 1 133 ? -1.925 6.691 2.972 1.00 85.88 133 LEU A C 1
ATOM 1083 O O . LEU A 1 133 ? -2.424 5.900 3.765 1.00 85.88 133 LEU A O 1
ATOM 1087 N N . ALA A 1 134 ? -1.769 7.984 3.269 1.00 85.00 134 ALA A N 1
ATOM 1088 C CA . ALA A 1 134 ? -2.210 8.559 4.535 1.00 85.00 134 ALA A CA 1
ATOM 1089 C C . ALA A 1 134 ? -3.731 8.452 4.720 1.00 85.00 134 ALA A C 1
ATOM 1091 O O . ALA A 1 134 ? -4.177 8.203 5.840 1.00 85.00 134 ALA A O 1
ATOM 1092 N N . LYS A 1 135 ? -4.524 8.602 3.648 1.00 86.12 135 LYS A N 1
ATOM 1093 C CA . LYS A 1 135 ? -5.971 8.337 3.695 1.00 86.12 135 LYS A CA 1
ATOM 1094 C C . LYS A 1 135 ? -6.246 6.859 3.992 1.00 86.12 135 LYS A C 1
ATOM 1096 O O . LYS A 1 135 ? -6.896 6.559 4.984 1.00 86.12 135 LYS A O 1
ATOM 1101 N N . THR A 1 136 ? -5.637 5.955 3.229 1.00 86.88 136 THR A N 1
ATOM 1102 C CA . THR A 1 136 ? -5.817 4.499 3.381 1.00 86.88 136 THR A CA 1
ATOM 1103 C C . THR A 1 136 ? -5.445 4.009 4.785 1.00 86.88 136 THR A C 1
ATOM 1105 O O . THR A 1 136 ? -6.175 3.245 5.404 1.00 86.88 136 THR A O 1
ATOM 1108 N N . VAL A 1 137 ? -4.329 4.495 5.335 1.00 85.56 137 VAL A N 1
ATOM 1109 C CA . VAL A 1 137 ? -3.901 4.195 6.708 1.00 85.56 137 VAL A CA 1
ATOM 1110 C C . VAL A 1 137 ? -4.933 4.659 7.735 1.00 85.56 137 VAL A C 1
ATOM 1112 O O . VAL A 1 137 ? -5.198 3.940 8.695 1.00 85.56 137 VAL A O 1
ATOM 1115 N N . ARG A 1 138 ? -5.520 5.848 7.558 1.00 86.19 138 ARG A N 1
ATOM 1116 C CA . ARG A 1 138 ? -6.570 6.338 8.462 1.00 86.19 138 ARG A CA 1
ATOM 1117 C C . ARG A 1 138 ? -7.814 5.463 8.395 1.00 86.19 138 ARG A C 1
ATOM 1119 O O . ARG A 1 138 ? -8.356 5.155 9.451 1.00 86.19 138 ARG A O 1
ATOM 1126 N N . ASP A 1 139 ? -8.198 5.024 7.203 1.00 85.81 139 ASP A N 1
ATOM 1127 C CA . ASP A 1 139 ? -9.352 4.145 7.004 1.00 85.81 139 ASP A CA 1
ATOM 1128 C C . ASP A 1 139 ? -9.121 2.765 7.656 1.00 85.81 139 ASP A C 1
ATOM 1130 O O . ASP A 1 139 ? -10.006 2.227 8.322 1.00 85.81 139 ASP A O 1
ATOM 1134 N N . GLU A 1 140 ? -7.901 2.222 7.590 1.00 85.06 140 GLU A N 1
ATOM 1135 C CA . GLU A 1 140 ? -7.530 0.989 8.306 1.00 85.06 140 GLU A CA 1
ATOM 1136 C C . GLU A 1 140 ? -7.526 1.171 9.837 1.00 85.06 140 GLU A C 1
ATOM 1138 O O . GLU A 1 140 ? -8.037 0.316 10.569 1.00 85.06 140 GLU A O 1
ATOM 1143 N N . ILE A 1 141 ? -7.008 2.297 10.352 1.00 85.25 141 ILE A N 1
ATOM 1144 C CA . ILE A 1 141 ? -7.075 2.628 11.790 1.00 85.25 141 ILE A CA 1
ATOM 1145 C C . ILE A 1 141 ? -8.533 2.760 12.240 1.00 85.25 141 ILE A C 1
ATOM 1147 O O . ILE A 1 141 ? -8.892 2.263 13.313 1.00 85.25 141 ILE A O 1
ATOM 1151 N N . ALA A 1 142 ? -9.376 3.408 11.436 1.00 84.88 142 ALA A N 1
ATOM 1152 C CA . ALA A 1 142 ? -10.804 3.555 11.684 1.00 84.88 142 ALA A CA 1
ATOM 1153 C C . ALA A 1 142 ? -11.495 2.184 11.748 1.00 84.88 142 ALA A C 1
ATOM 1155 O O . ALA A 1 142 ? -12.142 1.871 12.750 1.00 84.88 142 ALA A O 1
ATOM 1156 N N . GLY A 1 143 ? -11.260 1.322 10.755 1.00 84.06 143 GLY A N 1
ATOM 1157 C CA . GLY A 1 143 ? -11.800 -0.038 10.718 1.00 84.06 143 GLY A CA 1
ATOM 1158 C C . GLY A 1 143 ? -11.307 -0.930 11.866 1.00 84.06 143 GLY A C 1
ATOM 1159 O O . GLY A 1 143 ? -12.047 -1.786 12.361 1.00 84.06 143 GLY A O 1
ATOM 1160 N N . CYS A 1 144 ? -10.075 -0.730 12.342 1.00 83.75 144 CYS A N 1
ATOM 1161 C CA . CYS A 1 144 ? -9.568 -1.400 13.542 1.00 83.75 144 CYS A CA 1
ATOM 1162 C C . CYS A 1 144 ? -10.212 -0.855 14.824 1.00 83.75 144 CYS A C 1
ATOM 1164 O O . CYS A 1 144 ? -10.543 -1.632 15.721 1.00 83.75 144 CYS A O 1
ATOM 1166 N N . SER A 1 145 ? -10.421 0.460 14.906 1.00 84.00 145 SER A N 1
ATOM 1167 C CA . SER A 1 145 ? -11.041 1.117 16.061 1.00 84.00 145 SER A CA 1
ATOM 1168 C C . SER A 1 145 ? -12.493 0.683 16.244 1.00 84.00 145 SER A C 1
ATOM 1170 O O . SER A 1 145 ? -12.895 0.386 17.367 1.00 84.00 145 SER A O 1
ATOM 1172 N N . GLU A 1 146 ? -13.239 0.540 15.146 1.00 83.62 146 GLU A N 1
ATOM 1173 C CA . GLU A 1 146 ? -14.619 0.040 15.146 1.00 83.62 146 GLU A CA 1
ATOM 1174 C C . GLU A 1 146 ? -14.729 -1.388 15.708 1.00 83.62 146 GLU A C 1
ATOM 1176 O O . GLU A 1 146 ? -15.675 -1.727 16.419 1.00 83.62 146 GLU A O 1
ATOM 1181 N N . LYS A 1 147 ? -13.735 -2.240 15.427 1.00 82.81 147 LYS A N 1
ATOM 1182 C CA . LYS A 1 147 ? -13.686 -3.626 15.923 1.00 82.81 147 LYS A CA 1
ATOM 1183 C C . LYS A 1 147 ? -13.142 -3.727 17.348 1.00 82.81 147 LYS A C 1
ATOM 1185 O O . LYS A 1 147 ? -13.490 -4.663 18.069 1.00 82.81 147 LYS A O 1
ATOM 1190 N N . GLY A 1 148 ? -12.245 -2.817 17.724 1.00 81.25 148 GLY A N 1
ATOM 1191 C CA . GLY A 1 148 ? -11.515 -2.851 18.989 1.00 81.25 148 GLY A CA 1
ATOM 1192 C C . GLY A 1 148 ? -12.239 -2.180 20.154 1.00 81.25 148 GLY A C 1
ATOM 1193 O O . GLY A 1 148 ? -12.074 -2.614 21.296 1.00 81.25 148 GLY A O 1
ATOM 1194 N N . TYR A 1 149 ? -13.045 -1.150 19.888 1.00 82.56 149 TYR A N 1
ATOM 1195 C CA . TYR A 1 149 ? -13.643 -0.305 20.920 1.00 82.56 149 TYR A CA 1
ATOM 1196 C C . TYR A 1 149 ? -15.162 -0.189 20.771 1.00 82.56 149 TYR A C 1
ATOM 1198 O O . TYR A 1 149 ? -15.699 -0.143 19.673 1.00 82.56 149 TYR A O 1
ATOM 1206 N N . ASP A 1 150 ? -15.862 -0.082 21.903 1.00 81.50 150 ASP A N 1
ATOM 1207 C CA . ASP A 1 150 ? -17.301 0.226 21.932 1.00 81.50 150 ASP A CA 1
ATOM 1208 C C . ASP A 1 150 ? -17.571 1.731 21.776 1.00 81.50 150 ASP A C 1
ATOM 1210 O O . ASP A 1 150 ? -18.573 2.162 21.207 1.00 81.50 150 ASP A O 1
ATOM 1214 N N . SER A 1 151 ? -16.672 2.550 22.315 1.00 83.31 151 SER A N 1
ATOM 1215 C CA . SER A 1 151 ? -16.729 4.004 22.232 1.00 83.31 151 SER A CA 1
ATOM 1216 C C . SER A 1 151 ? -15.349 4.593 22.478 1.00 83.31 151 SER A C 1
ATOM 1218 O O . SER A 1 151 ? -14.590 4.045 23.281 1.00 83.31 151 SER A O 1
ATOM 1220 N N . LEU A 1 152 ? -15.060 5.735 21.866 1.00 84.69 152 LEU A N 1
ATOM 1221 C CA . LEU A 1 152 ? -13.808 6.466 22.022 1.00 84.69 152 LEU A CA 1
ATOM 1222 C C . LEU A 1 152 ? -14.094 7.936 22.340 1.00 84.69 152 LEU A C 1
ATOM 1224 O O . LEU A 1 152 ? -15.026 8.521 21.789 1.00 84.69 152 LEU A O 1
ATOM 1228 N N . SER A 1 153 ? -13.306 8.560 23.215 1.00 87.12 153 SER A N 1
ATOM 1229 C CA . SER A 1 153 ? -13.426 10.006 23.434 1.00 87.12 153 SER A CA 1
ATOM 1230 C C . SER A 1 153 ? -12.967 10.772 22.184 1.00 87.12 153 SER A C 1
ATOM 1232 O O . SER A 1 153 ? -12.127 10.279 21.432 1.00 87.12 153 SER A O 1
ATOM 1234 N N . ILE A 1 154 ? -13.476 11.989 21.951 1.00 83.94 154 ILE A N 1
ATOM 1235 C CA . ILE A 1 154 ? -13.027 12.818 20.810 1.00 83.94 154 ILE A CA 1
ATOM 1236 C C . ILE A 1 154 ? -11.514 13.091 20.878 1.00 83.94 154 ILE A C 1
ATOM 1238 O O . ILE A 1 154 ? -10.837 13.077 19.853 1.00 83.94 154 ILE A O 1
ATOM 1242 N N . SER A 1 155 ? -10.973 13.294 22.082 1.00 84.62 155 SER A N 1
ATOM 1243 C CA . SER A 1 155 ? -9.543 13.535 22.302 1.00 84.62 155 SER A CA 1
ATOM 1244 C C . SER A 1 155 ? -8.686 12.335 21.897 1.00 84.62 155 SER A C 1
ATOM 1246 O O . SER A 1 155 ? -7.676 12.505 21.215 1.00 84.62 155 SER A O 1
ATOM 1248 N N . ASP A 1 156 ? -9.106 11.127 22.278 1.00 85.00 156 ASP A N 1
ATOM 1249 C CA . ASP A 1 156 ? -8.386 9.895 21.947 1.00 85.00 156 ASP A CA 1
ATOM 1250 C C . ASP A 1 156 ? -8.554 9.549 20.463 1.00 85.00 156 ASP A C 1
ATOM 1252 O O . ASP A 1 156 ? -7.586 9.171 19.809 1.00 85.00 156 ASP A O 1
ATOM 1256 N N . ALA A 1 157 ? -9.749 9.764 19.897 1.00 83.25 157 ALA A N 1
ATOM 1257 C CA . ALA A 1 157 ? -10.024 9.599 18.467 1.00 83.25 157 ALA A CA 1
ATOM 1258 C C . ALA A 1 157 ? -9.131 10.493 17.614 1.00 83.25 157 ALA A C 1
ATOM 1260 O O . ALA A 1 157 ? -8.533 10.043 16.638 1.00 83.25 157 ALA A O 1
ATOM 1261 N N . LYS A 1 158 ? -8.984 11.752 18.027 1.00 84.50 158 LYS A N 1
ATOM 1262 C CA . LYS A 1 158 ? -8.098 12.711 17.380 1.00 84.50 158 LYS A CA 1
ATOM 1263 C C . LYS A 1 158 ? -6.642 12.259 17.411 1.00 84.50 158 LYS A C 1
ATOM 1265 O O . LYS A 1 158 ? -5.960 12.369 16.396 1.00 84.50 158 LYS A O 1
ATOM 1270 N N . GLN A 1 159 ? -6.166 11.764 18.555 1.00 84.19 159 GLN A N 1
ATOM 1271 C CA . GLN A 1 159 ? -4.794 11.272 18.680 1.00 84.19 159 GLN A CA 1
ATOM 1272 C C . GLN A 1 159 ? -4.562 9.997 17.864 1.00 84.19 159 GLN A C 1
ATOM 1274 O O . GLN A 1 159 ? -3.544 9.906 17.184 1.00 84.19 159 GLN A O 1
ATOM 1279 N N . MET A 1 16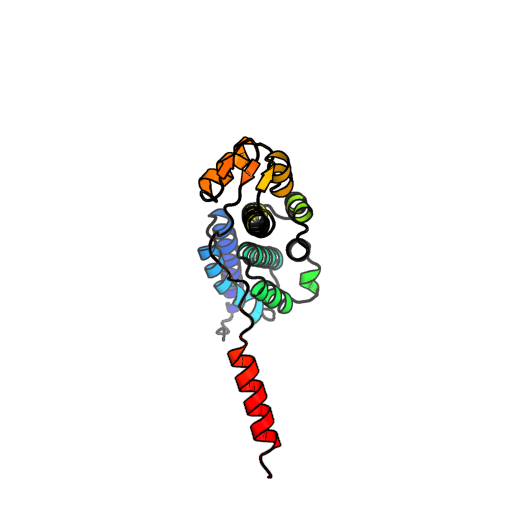0 ? -5.500 9.046 17.885 1.00 82.06 160 MET A N 1
ATOM 1280 C CA . MET A 1 160 ? -5.375 7.784 17.150 1.00 82.06 160 MET A CA 1
ATOM 1281 C C . MET A 1 160 ? -5.432 7.968 15.634 1.00 82.06 160 MET A C 1
ATOM 1283 O O . MET A 1 160 ? -4.599 7.415 14.924 1.00 82.06 160 MET A O 1
ATOM 1287 N N . LEU A 1 161 ? -6.377 8.767 15.135 1.00 80.62 161 LEU A N 1
ATOM 1288 C CA . LEU A 1 161 ? -6.524 9.050 13.700 1.00 80.62 161 LEU A CA 1
ATOM 1289 C C . LEU A 1 161 ? -5.580 10.164 13.219 1.00 80.62 161 LEU A C 1
ATOM 1291 O O . LEU A 1 161 ? -5.509 10.465 12.026 1.00 80.62 161 LEU A O 1
ATOM 1295 N N . MET A 1 162 ? -4.829 10.759 14.150 1.00 79.12 162 MET A N 1
ATOM 1296 C CA . MET A 1 162 ? -3.803 11.769 13.902 1.00 79.12 162 MET A CA 1
ATOM 1297 C C . MET A 1 162 ? -4.344 13.016 13.180 1.00 79.12 162 MET A C 1
ATOM 1299 O O . MET A 1 162 ? -3.698 13.561 12.281 1.00 79.12 162 MET A O 1
ATOM 1303 N N . PHE A 1 163 ? -5.534 13.478 13.584 1.00 80.94 163 PHE A N 1
ATOM 1304 C CA . PHE A 1 163 ? -6.130 14.725 13.093 1.00 80.94 163 PHE A CA 1
ATOM 1305 C C . PHE A 1 163 ? -5.608 15.949 13.851 1.00 80.94 163 PHE A C 1
ATOM 1307 O O . PHE A 1 163 ? -5.363 15.919 15.060 1.00 80.94 163 PHE A O 1
ATOM 1314 N N . THR A 1 164 ? -5.489 17.073 13.146 1.00 80.00 164 THR A N 1
ATOM 1315 C CA . THR A 1 164 ? -5.063 18.353 13.726 1.00 80.00 164 THR A CA 1
ATOM 1316 C C . THR A 1 164 ? -6.216 19.092 14.398 1.00 80.00 164 THR A C 1
ATOM 1318 O O . THR A 1 164 ? -6.040 19.677 15.474 1.00 80.00 164 THR A O 1
ATOM 1321 N N . SER A 1 165 ? -7.416 19.015 13.820 1.00 83.00 165 SER A N 1
ATOM 1322 C CA . SER A 1 165 ? -8.610 19.706 14.311 1.00 83.00 165 SER A CA 1
ATOM 1323 C C . SER A 1 165 ? -9.748 18.747 14.654 1.00 83.00 165 SER A C 1
ATOM 1325 O O . SER A 1 165 ? -9.948 17.724 14.006 1.00 83.00 165 SER A O 1
ATOM 1327 N N . ASP A 1 166 ? -10.547 19.123 15.651 1.00 79.75 166 ASP A N 1
ATOM 1328 C CA . ASP A 1 166 ? -11.751 18.385 16.045 1.00 79.75 166 ASP A CA 1
ATOM 1329 C C . ASP A 1 166 ? -12.839 18.497 14.959 1.00 79.75 166 ASP A C 1
ATOM 1331 O O . ASP A 1 166 ? -13.680 17.613 14.821 1.00 79.75 166 ASP A O 1
ATOM 1335 N N . GLN A 1 167 ? -12.801 19.570 14.157 1.00 80.94 167 GLN A N 1
ATOM 1336 C CA . GLN A 1 167 ? -13.712 19.783 13.027 1.00 80.94 167 GLN A CA 1
ATOM 1337 C C . GLN A 1 167 ? -13.417 18.829 11.863 1.00 80.94 167 GLN A C 1
ATOM 1339 O O . GLN A 1 167 ? -14.347 18.299 11.265 1.00 80.94 167 GLN A O 1
ATOM 1344 N N . GLU A 1 168 ? -12.134 18.569 11.583 1.00 81.81 168 GLU A N 1
ATOM 1345 C CA . GLU A 1 168 ? -11.707 17.615 10.547 1.00 81.81 168 GLU A CA 1
ATOM 1346 C C . GLU A 1 168 ? -12.171 16.199 10.895 1.00 81.81 168 GLU A C 1
ATOM 1348 O O . GLU A 1 168 ? -12.688 15.487 10.039 1.00 81.81 168 GLU A O 1
ATOM 1353 N N . LEU A 1 169 ? -12.064 15.822 12.175 1.00 81.06 169 LEU A N 1
ATOM 1354 C CA . LEU A 1 169 ? -12.564 14.541 12.663 1.00 81.06 169 LEU A CA 1
ATOM 1355 C C . LEU A 1 169 ? -14.086 14.423 12.479 1.00 81.06 169 LEU A C 1
ATOM 1357 O O . LEU A 1 169 ? -14.567 13.394 12.022 1.00 81.06 169 LEU A O 1
ATOM 1361 N N . GLN A 1 170 ? -14.855 15.465 12.808 1.00 79.44 170 GLN A N 1
ATOM 1362 C CA . GLN A 1 170 ? -16.314 15.448 12.629 1.00 79.44 170 GLN A CA 1
ATOM 1363 C C . GLN A 1 170 ? -16.722 15.352 11.156 1.00 79.44 170 GLN A C 1
ATOM 1365 O O . GLN A 1 170 ? -17.675 14.640 10.833 1.00 79.44 170 GLN A O 1
ATOM 1370 N N . GLN A 1 171 ? -16.004 16.045 10.270 1.00 84.00 171 GLN A N 1
ATOM 1371 C CA . GLN A 1 171 ? -16.239 15.969 8.832 1.00 84.00 171 GLN A CA 1
ATOM 1372 C C . GLN A 1 171 ? -15.942 14.562 8.303 1.00 84.00 171 GLN A C 1
ATOM 1374 O O . GLN A 1 171 ? -16.797 13.982 7.644 1.00 84.00 171 GLN A O 1
ATOM 1379 N N . TYR A 1 172 ? -14.800 13.980 8.682 1.00 82.94 172 TYR A N 1
ATOM 1380 C CA . TYR A 1 172 ? -14.432 12.611 8.312 1.00 82.94 172 TYR A CA 1
ATOM 1381 C C . TYR A 1 172 ? -15.484 11.588 8.759 1.00 82.94 172 TYR A C 1
ATOM 1383 O O . TYR A 1 172 ? -15.907 10.749 7.972 1.00 82.94 172 TYR A O 1
ATOM 1391 N N . ILE A 1 173 ? -15.976 11.703 9.998 1.00 81.88 173 ILE A N 1
ATOM 1392 C CA . ILE A 1 173 ? -17.041 10.830 10.509 1.00 81.88 173 ILE A CA 1
ATOM 1393 C C . ILE A 1 173 ? -18.323 10.986 9.681 1.00 81.88 173 ILE A C 1
ATOM 1395 O O . ILE A 1 173 ? -18.960 9.999 9.339 1.00 81.88 173 ILE A O 1
ATOM 1399 N N . THR A 1 174 ? -18.696 12.216 9.332 1.00 80.94 174 THR A N 1
ATOM 1400 C CA . THR A 1 174 ? -19.933 12.474 8.580 1.00 80.94 174 THR A CA 1
ATOM 1401 C C . THR A 1 174 ? -19.854 11.971 7.135 1.00 80.94 174 THR A C 1
ATOM 1403 O O . THR A 1 174 ? -20.861 11.518 6.595 1.00 80.94 174 THR A O 1
ATOM 1406 N N . GLU A 1 175 ? -18.684 12.077 6.502 1.00 81.19 175 GLU A N 1
ATOM 1407 C CA . GLU A 1 175 ? -18.478 11.723 5.094 1.00 81.19 175 GLU A CA 1
ATOM 1408 C C . GLU A 1 175 ? -18.202 10.228 4.892 1.00 81.19 175 GLU A C 1
ATOM 1410 O O . GLU A 1 175 ? -18.819 9.612 4.026 1.00 81.19 175 GLU A O 1
ATOM 1415 N N . GLU A 1 176 ? -17.303 9.641 5.687 1.00 77.44 176 GLU A N 1
ATOM 1416 C CA . GLU A 1 176 ? -16.770 8.290 5.450 1.00 77.44 176 GLU A CA 1
ATOM 1417 C C . GLU A 1 176 ? -17.411 7.230 6.367 1.00 77.44 176 GLU A C 1
ATOM 1419 O O . GLU A 1 176 ? -17.529 6.068 5.982 1.00 77.44 176 GLU A O 1
ATOM 1424 N N . HIS A 1 177 ? -17.890 7.612 7.561 1.00 76.94 177 HIS A N 1
ATOM 1425 C CA . HIS A 1 177 ? -18.457 6.681 8.550 1.00 76.94 177 HIS A CA 1
ATOM 1426 C C . HIS A 1 177 ? -19.782 7.177 9.159 1.00 76.94 177 HIS A C 1
ATOM 1428 O O . HIS A 1 177 ? -19.862 7.414 10.370 1.00 76.94 177 HIS A O 1
ATOM 1434 N N . PRO A 1 178 ? -20.866 7.271 8.360 1.00 71.38 178 PRO A N 1
ATOM 1435 C CA . PRO A 1 178 ? -22.175 7.728 8.844 1.00 71.38 178 PRO A CA 1
ATOM 1436 C C . PRO A 1 178 ? -22.773 6.828 9.942 1.00 71.38 178 PRO A C 1
ATOM 1438 O O . PRO A 1 178 ? -23.695 7.235 10.646 1.00 71.38 178 PRO A O 1
ATOM 1441 N N . GLU A 1 179 ? -22.236 5.616 10.096 1.00 75.75 179 GLU A N 1
ATOM 1442 C CA . GLU A 1 179 ? -22.591 4.621 11.112 1.00 75.75 179 GLU A CA 1
ATOM 1443 C C . GLU A 1 179 ? -22.164 5.038 12.540 1.00 75.75 179 GLU A C 1
ATOM 1445 O O . GLU A 1 179 ? -22.663 4.501 13.533 1.00 75.75 179 GLU A O 1
ATOM 1450 N N . TRP A 1 180 ? -21.204 5.963 12.681 1.00 82.44 180 TRP A N 1
ATOM 1451 C CA . TRP A 1 180 ? -20.657 6.354 13.983 1.00 82.44 180 TRP A CA 1
ATOM 1452 C C . TRP A 1 180 ? -21.479 7.477 14.622 1.00 82.44 180 TRP A C 1
ATOM 1454 O O . TRP A 1 180 ? -21.681 8.550 14.055 1.00 82.44 180 TRP A O 1
ATOM 1464 N N . GLU A 1 181 ? -21.908 7.271 15.867 1.00 79.56 181 GLU A N 1
ATOM 1465 C CA . GLU A 1 181 ? -22.724 8.248 16.587 1.00 79.56 181 GLU A CA 1
ATOM 1466 C C . GLU A 1 181 ? -21.884 9.069 17.565 1.00 79.56 181 GLU A C 1
ATOM 1468 O O . GLU A 1 181 ? -21.306 8.540 18.513 1.00 79.56 181 GLU A O 1
ATOM 1473 N N . ILE A 1 182 ? -21.882 10.392 17.417 1.00 79.62 182 ILE A N 1
ATOM 1474 C CA . ILE A 1 182 ? -21.239 11.284 18.387 1.00 79.62 182 ILE A CA 1
ATOM 1475 C C . ILE A 1 182 ? -22.245 11.614 19.497 1.00 79.62 182 ILE A C 1
ATOM 1477 O O . ILE A 1 182 ? -23.185 12.384 19.297 1.00 79.62 182 ILE A O 1
ATOM 1481 N N . LYS A 1 183 ? -22.050 11.054 20.696 1.00 79.50 183 LYS A N 1
ATOM 1482 C CA . LYS A 1 183 ? -22.869 11.338 21.888 1.00 79.50 183 LYS A CA 1
ATOM 1483 C C . LYS A 1 183 ? -21.980 11.796 23.038 1.00 79.50 183 LYS A C 1
ATOM 1485 O O . LYS A 1 183 ? -20.986 11.157 23.360 1.00 79.50 183 LYS A O 1
ATOM 1490 N N . ASN A 1 184 ? -22.355 12.895 23.694 1.00 71.50 184 ASN A N 1
ATOM 1491 C CA . ASN A 1 184 ? -21.695 13.400 24.909 1.00 71.50 184 ASN A CA 1
ATOM 1492 C C . ASN A 1 184 ? -20.161 13.554 24.794 1.00 71.50 184 ASN A C 1
ATOM 1494 O O . ASN A 1 184 ? -19.435 13.268 25.742 1.00 71.50 184 ASN A O 1
ATOM 1498 N N . GLY A 1 185 ? -19.655 13.980 23.632 1.00 75.94 185 GLY A N 1
ATOM 1499 C CA . GLY A 1 185 ? -18.213 14.150 23.415 1.00 75.94 185 GLY A CA 1
ATOM 1500 C C . GLY A 1 185 ? -17.431 12.842 23.225 1.00 75.94 185 GLY A C 1
ATOM 1501 O O . GLY A 1 185 ? -16.205 12.843 23.329 1.00 75.94 185 GLY A O 1
ATOM 1502 N N . SER A 1 186 ? -18.124 11.732 22.959 1.00 80.81 186 SER A N 1
ATOM 1503 C CA . SER A 1 186 ? -17.538 10.440 22.595 1.00 80.81 186 SER A CA 1
ATOM 1504 C C . SER A 1 186 ? -18.138 9.933 21.285 1.00 80.81 186 SER A C 1
ATOM 1506 O O . SER A 1 186 ? -19.331 10.104 21.027 1.00 80.81 186 SER A O 1
ATOM 1508 N N . VAL A 1 187 ? -17.295 9.321 20.462 1.00 81.50 187 VAL A N 1
ATOM 1509 C CA . VAL A 1 187 ? -17.670 8.597 19.251 1.00 81.50 187 VAL A CA 1
ATOM 1510 C C . VAL A 1 187 ? -18.073 7.192 19.675 1.00 81.50 187 VAL A C 1
ATOM 1512 O O . VAL A 1 187 ? -17.272 6.456 20.247 1.00 81.50 187 VAL A O 1
ATOM 1515 N N . PHE A 1 188 ? -19.325 6.833 19.442 1.00 81.81 188 PHE A N 1
ATOM 1516 C CA . PHE A 1 188 ? -19.817 5.479 19.616 1.00 81.81 188 PHE A CA 1
ATOM 1517 C C . PHE A 1 188 ? -19.729 4.780 18.274 1.00 81.81 188 PHE A C 1
ATOM 1519 O O . PHE A 1 188 ? -20.439 5.133 17.330 1.00 81.81 188 PHE A O 1
ATOM 1526 N N . PHE A 1 189 ? -18.869 3.773 18.212 1.00 81.44 189 PHE A N 1
ATOM 1527 C CA . PHE A 1 189 ? -18.895 2.828 17.118 1.00 81.44 189 PHE A CA 1
ATOM 1528 C C . PHE A 1 189 ? -20.164 2.014 17.326 1.00 81.44 189 PHE A C 1
ATOM 1530 O O . PHE A 1 189 ? -20.327 1.359 18.363 1.00 81.44 189 PHE A O 1
ATOM 1537 N N . GLN A 1 190 ? -21.122 2.095 16.400 1.00 68.12 190 GLN A N 1
ATOM 1538 C CA . GLN A 1 190 ? -22.148 1.070 16.375 1.00 68.12 190 GLN A CA 1
ATOM 1539 C C . GLN A 1 190 ? -21.385 -0.227 16.133 1.00 68.12 190 GLN A C 1
ATOM 1541 O O . GLN A 1 190 ? -20.993 -0.520 15.010 1.00 68.12 190 GLN A O 1
ATOM 1546 N N . LYS A 1 191 ? -21.145 -1.007 17.203 1.00 56.81 191 LYS A N 1
ATOM 1547 C CA . LYS A 1 191 ? -20.885 -2.439 17.063 1.00 56.81 191 LYS A CA 1
ATOM 1548 C C . LYS A 1 191 ? -21.837 -2.884 15.975 1.00 56.81 191 LYS A C 1
ATOM 1550 O O . LYS A 1 191 ? -23.022 -2.554 16.088 1.00 56.81 191 LYS A O 1
ATOM 1555 N N . ALA A 1 192 ? -21.350 -3.634 14.994 1.00 50.19 192 ALA A N 1
ATOM 1556 C CA . ALA A 1 192 ? -22.191 -4.558 14.263 1.00 50.19 192 ALA A CA 1
ATOM 1557 C C . ALA A 1 192 ? -22.994 -5.337 15.319 1.00 50.19 192 ALA A C 1
ATOM 1559 O O . ALA A 1 192 ? -2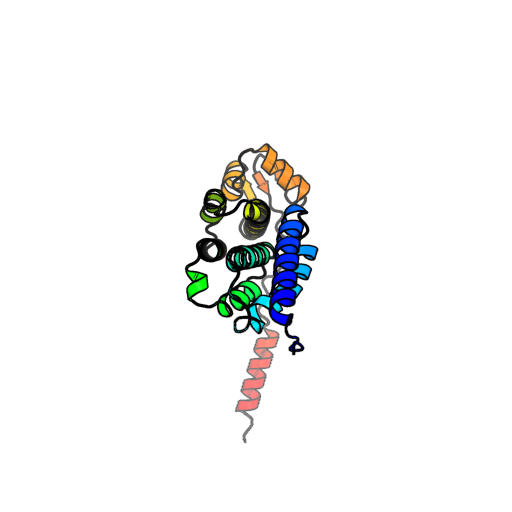2.547 -6.324 15.908 1.00 50.19 192 ALA A O 1
ATOM 1560 N N . LYS A 1 193 ? -24.161 -4.794 15.666 1.00 47.56 193 LYS A N 1
ATOM 1561 C CA . LYS A 1 193 ? -25.118 -5.290 16.638 1.00 47.56 193 LYS A CA 1
ATOM 1562 C C . LYS A 1 193 ? -25.896 -6.342 15.880 1.00 47.56 193 LYS A C 1
ATOM 1564 O O . LYS A 1 193 ? -27.093 -6.240 15.721 1.00 47.56 193 LYS A O 1
ATOM 1569 N N . GLU A 1 194 ? -25.165 -7.323 15.377 1.00 42.16 194 GLU A N 1
ATOM 1570 C CA . GLU A 1 194 ? -25.652 -8.501 14.692 1.00 42.16 194 GLU A CA 1
ATOM 1571 C C . GLU A 1 194 ? -24.477 -9.477 14.612 1.00 42.16 194 GLU A C 1
ATOM 1573 O O . GLU A 1 194 ? -23.708 -9.559 13.663 1.00 42.16 194 GLU A O 1
ATOM 1578 N N . SER A 1 195 ? -24.336 -10.225 15.706 1.00 46.03 195 SER A N 1
ATOM 1579 C CA . SER A 1 195 ? -24.140 -11.667 15.632 1.00 46.03 195 SER A CA 1
ATOM 1580 C C . SER A 1 195 ? -23.020 -12.165 14.701 1.00 46.03 195 SER A C 1
ATOM 1582 O O . SER A 1 195 ? -23.279 -12.729 13.641 1.00 46.03 195 SER A O 1
ATOM 1584 N N . GLN A 1 196 ? -21.786 -12.222 15.202 1.00 46.56 196 GLN A N 1
ATOM 1585 C CA . GLN A 1 196 ? -21.277 -13.584 15.313 1.00 46.56 196 GLN A CA 1
ATOM 1586 C C . GLN A 1 196 ? -21.935 -14.137 16.572 1.00 46.56 196 GLN A C 1
ATOM 1588 O O . GLN A 1 196 ? -21.510 -13.766 17.670 1.00 46.56 196 GLN A O 1
ATOM 1593 N N . PRO A 1 197 ? -23.015 -14.947 16.462 1.00 48.94 197 PRO A N 1
ATOM 1594 C CA . PRO A 1 197 ? -23.369 -15.762 17.608 1.00 48.94 197 PRO A CA 1
ATOM 1595 C C . PRO A 1 197 ? -22.069 -16.481 17.934 1.00 48.94 197 PRO A C 1
ATOM 1597 O O . PRO A 1 197 ? -21.443 -17.014 17.014 1.00 48.94 197 PRO A O 1
ATOM 1600 N N . CYS A 1 198 ? -21.599 -16.344 19.177 1.00 51.78 198 CYS A N 1
ATOM 1601 C CA . CYS A 1 198 ? -20.469 -17.094 19.709 1.00 51.78 198 CYS A CA 1
ATOM 1602 C C . CYS A 1 198 ? -20.579 -18.479 19.087 1.00 51.78 198 CYS A C 1
ATOM 1604 O O . CYS A 1 198 ? -21.576 -19.129 19.398 1.00 51.78 198 CYS A O 1
ATOM 1606 N N . LYS A 1 199 ? -19.740 -18.800 18.075 1.00 58.12 199 LYS A N 1
ATOM 1607 C CA . LYS A 1 199 ? -20.026 -19.904 17.143 1.00 58.12 199 LYS A CA 1
ATOM 1608 C C . LYS A 1 199 ? -20.346 -21.078 18.035 1.00 58.12 199 LYS A C 1
ATOM 1610 O O . LYS A 1 199 ? -19.440 -21.516 18.745 1.00 58.12 199 LYS A O 1
ATOM 1615 N N . GLU A 1 200 ? -21.620 -21.479 18.096 1.00 63.69 200 GLU A N 1
ATOM 1616 C CA . GLU A 1 200 ? -22.010 -22.575 18.966 1.00 63.69 200 GLU A CA 1
ATOM 1617 C C . GLU A 1 200 ? -21.093 -23.700 18.534 1.00 63.69 200 GLU A C 1
ATOM 1619 O O . GLU A 1 200 ? -21.075 -24.050 17.350 1.00 63.69 200 GLU A O 1
ATOM 1624 N N . ILE A 1 201 ? -20.208 -24.123 19.444 1.00 72.88 201 ILE A N 1
ATOM 1625 C CA . ILE A 1 201 ? -19.184 -25.116 19.134 1.00 72.88 201 ILE A CA 1
ATOM 1626 C C . ILE A 1 201 ? -19.946 -26.235 18.435 1.00 72.88 201 ILE A C 1
ATOM 1628 O O . ILE A 1 201 ? -20.914 -26.705 19.040 1.00 72.88 201 ILE A O 1
ATOM 1632 N N . PRO A 1 202 ? -19.612 -26.591 17.176 1.00 80.88 202 PRO A N 1
ATOM 1633 C CA . PRO A 1 202 ? -20.470 -27.422 16.343 1.00 80.88 202 PRO A CA 1
ATOM 1634 C C . PRO A 1 202 ? -20.451 -28.849 16.887 1.00 80.88 202 PRO A C 1
ATOM 1636 O O . PRO A 1 202 ? -19.754 -29.743 16.409 1.00 80.88 202 PRO A O 1
ATOM 1639 N N . SER A 1 203 ? -21.221 -29.043 17.948 1.00 85.88 203 SER A N 1
ATOM 1640 C CA . SER A 1 203 ? -21.239 -30.209 18.816 1.00 85.88 203 SER A CA 1
ATOM 1641 C C . SER A 1 203 ? -21.661 -31.431 18.020 1.00 85.88 203 SER A C 1
ATOM 1643 O O . SER A 1 203 ? -21.044 -32.483 18.130 1.00 85.88 203 SER A O 1
ATOM 1645 N N . LEU A 1 204 ? -22.621 -31.258 17.110 1.00 86.44 204 LEU A N 1
ATOM 1646 C CA . LEU A 1 204 ? -23.049 -32.283 16.162 1.00 86.44 204 LEU A CA 1
ATOM 1647 C C . LEU A 1 204 ? -21.944 -32.700 15.180 1.00 86.44 204 LEU A C 1
ATOM 1649 O O . LEU A 1 204 ? -21.837 -33.885 14.865 1.00 86.44 204 LEU A O 1
ATOM 1653 N N . GLN A 1 205 ? -21.104 -31.770 14.708 1.00 87.94 205 GLN A N 1
ATOM 1654 C CA . GLN A 1 205 ? -19.969 -32.133 13.850 1.00 87.94 205 GLN A CA 1
ATOM 1655 C C . GLN A 1 205 ? -18.911 -32.904 14.642 1.00 87.94 205 GLN A C 1
ATOM 1657 O O . GLN A 1 205 ? -18.447 -33.933 14.155 1.00 87.94 205 GLN A O 1
ATOM 1662 N N . LEU A 1 206 ? -18.591 -32.477 15.871 1.00 90.62 206 LEU A N 1
ATOM 1663 C CA . LEU A 1 206 ? -17.675 -33.217 16.748 1.00 90.62 206 LEU A CA 1
ATOM 1664 C C . LEU A 1 206 ? -18.195 -34.627 17.060 1.00 90.62 206 LEU A C 1
ATOM 1666 O O . LEU A 1 206 ? -17.427 -35.587 17.016 1.00 90.62 206 LEU A O 1
ATOM 1670 N N . ILE A 1 207 ? -19.492 -34.772 17.343 1.00 92.69 207 ILE A N 1
ATOM 1671 C CA . ILE A 1 207 ? -20.121 -36.073 17.612 1.00 92.69 207 ILE A CA 1
ATOM 1672 C C . ILE A 1 207 ? -20.023 -36.978 16.381 1.00 92.69 207 ILE A C 1
ATOM 1674 O O . ILE A 1 207 ? -19.584 -38.118 16.504 1.00 92.69 207 ILE A O 1
ATOM 1678 N N . ASN A 1 208 ? -20.358 -36.474 15.190 1.00 92.50 208 ASN A N 1
ATOM 1679 C CA . ASN A 1 208 ? -20.249 -37.251 13.953 1.00 92.50 208 ASN A CA 1
ATOM 1680 C C . ASN A 1 208 ? -18.804 -37.660 13.644 1.00 92.50 208 ASN A C 1
ATOM 1682 O O . ASN A 1 208 ? -18.571 -38.804 13.263 1.00 92.50 208 ASN A O 1
ATOM 1686 N N . GLN A 1 209 ? -17.832 -36.766 13.844 1.00 92.62 209 GLN A N 1
ATOM 1687 C CA . GLN A 1 209 ? -16.414 -37.096 13.684 1.00 92.62 209 GLN A CA 1
ATOM 1688 C C . GLN A 1 209 ? -15.978 -38.170 14.687 1.00 92.62 209 GLN A C 1
ATOM 1690 O O . GLN A 1 209 ? -15.358 -39.152 14.293 1.00 92.62 209 GLN A O 1
ATOM 1695 N N . THR A 1 210 ? -16.373 -38.043 15.957 1.00 93.44 210 THR A N 1
ATOM 1696 C CA . THR A 1 210 ? -16.038 -39.014 17.012 1.00 93.44 210 THR A CA 1
ATOM 1697 C C . THR A 1 210 ? -16.652 -40.388 16.731 1.00 93.44 210 THR A C 1
ATOM 1699 O O . THR A 1 210 ? -15.967 -41.402 16.841 1.00 93.44 210 THR A O 1
ATOM 1702 N N . LEU A 1 211 ? -17.917 -40.435 16.302 1.00 92.50 211 LEU A N 1
ATOM 1703 C CA . LEU A 1 211 ? -18.589 -41.672 15.897 1.00 92.50 211 LEU A CA 1
ATOM 1704 C C . LEU A 1 211 ? -17.973 -42.274 14.630 1.00 92.50 211 LEU A C 1
ATOM 1706 O O . LEU A 1 211 ? -17.852 -43.491 14.537 1.00 92.50 211 LEU A O 1
ATOM 1710 N N . SER A 1 212 ? -17.555 -41.448 13.667 1.00 93.31 212 SER A N 1
ATOM 1711 C CA . SER A 1 212 ? -16.857 -41.913 12.465 1.00 93.31 212 SER A CA 1
ATOM 1712 C C . SER A 1 212 ? -15.502 -42.527 12.809 1.00 93.31 212 SER A C 1
ATOM 1714 O O . SER A 1 212 ? -15.174 -43.588 12.289 1.00 93.31 212 SER A O 1
ATOM 1716 N N . TYR A 1 213 ? -14.731 -41.898 13.701 1.00 91.94 213 TYR A N 1
ATOM 1717 C CA . TYR A 1 213 ? -13.460 -42.447 14.173 1.00 91.94 213 TYR A CA 1
ATOM 1718 C C . TYR A 1 213 ? -13.660 -43.756 14.937 1.00 91.94 213 TYR A C 1
ATOM 1720 O O . TYR A 1 213 ? -12.949 -44.721 14.672 1.00 91.94 213 TYR A O 1
ATOM 1728 N N . ALA A 1 214 ? -14.655 -43.826 15.828 1.00 91.81 214 ALA A N 1
ATOM 1729 C CA . ALA A 1 214 ? -14.996 -45.061 16.532 1.00 91.81 214 ALA A CA 1
ATOM 1730 C C . ALA A 1 214 ? -15.396 -46.178 15.553 1.00 91.81 214 ALA A C 1
ATOM 1732 O O . ALA A 1 214 ? -14.911 -47.300 15.665 1.00 91.81 214 ALA A O 1
ATOM 1733 N N . ARG A 1 215 ? -16.208 -45.852 14.540 1.00 90.19 215 ARG A N 1
ATOM 1734 C CA . ARG A 1 215 ? -16.648 -46.802 13.513 1.00 90.19 215 ARG A CA 1
ATOM 1735 C C . ARG A 1 215 ? -15.498 -47.335 12.658 1.00 90.19 215 ARG A C 1
ATOM 1737 O O . ARG A 1 215 ? -15.504 -48.519 12.343 1.00 90.19 215 ARG A O 1
ATOM 1744 N N . GLU A 1 216 ? -14.541 -46.494 12.265 1.00 89.12 216 GLU A N 1
ATOM 1745 C CA . GLU A 1 216 ? -13.366 -46.943 11.501 1.00 89.12 216 GLU A CA 1
ATOM 1746 C C . GLU A 1 216 ? -12.383 -47.751 12.367 1.00 89.12 216 GLU A C 1
ATOM 1748 O O . GLU A 1 216 ? -11.771 -48.685 11.864 1.00 89.12 216 GLU A O 1
ATOM 1753 N N . LEU A 1 217 ? -12.268 -47.461 13.670 1.00 87.00 217 LEU A N 1
ATOM 1754 C CA . LEU A 1 217 ? -11.449 -48.252 14.602 1.00 87.00 217 LEU A CA 1
ATOM 1755 C C . LEU A 1 217 ? -12.060 -49.625 14.927 1.00 87.00 217 LEU A C 1
ATOM 1757 O O . LEU A 1 217 ? -11.328 -50.598 15.083 1.00 87.00 217 LEU A O 1
ATOM 1761 N N . GLU A 1 218 ? -13.388 -49.718 15.036 1.00 84.69 218 GLU A N 1
ATOM 1762 C CA . GLU A 1 218 ? -14.100 -50.988 15.254 1.00 84.69 218 GLU A CA 1
ATOM 1763 C C . GLU A 1 218 ? -14.223 -51.836 13.982 1.00 84.69 218 GLU A C 1
ATOM 1765 O O . GLU A 1 218 ? -14.553 -53.025 14.042 1.00 84.69 218 GLU A O 1
ATOM 1770 N N . ARG A 1 219 ? -13.954 -51.249 12.813 1.00 82.25 219 ARG A N 1
ATOM 1771 C CA . ARG A 1 219 ? -13.939 -51.972 11.549 1.00 82.25 219 ARG A CA 1
ATOM 1772 C C . ARG A 1 219 ? -12.682 -52.838 11.487 1.00 82.25 219 ARG A C 1
ATOM 1774 O O . ARG A 1 219 ? -11.599 -52.367 11.162 1.00 82.25 219 ARG A O 1
ATOM 1781 N N . ILE A 1 220 ? -12.843 -54.124 11.787 1.00 71.44 220 ILE A N 1
ATOM 1782 C CA . ILE A 1 220 ? -11.797 -55.128 11.572 1.00 71.44 220 ILE A CA 1
ATOM 1783 C C . ILE A 1 220 ? -11.469 -55.146 10.070 1.00 71.44 220 ILE A C 1
ATOM 1785 O O . ILE A 1 220 ? -12.358 -55.397 9.251 1.00 71.44 220 ILE A O 1
ATOM 1789 N N . VAL A 1 221 ? -10.215 -54.833 9.732 1.00 60.91 221 VAL A N 1
ATOM 1790 C CA . VAL A 1 221 ? -9.640 -55.007 8.387 1.00 60.91 221 VAL A CA 1
ATOM 1791 C C . VAL A 1 221 ? -9.306 -56.474 8.162 1.00 60.91 221 VAL A C 1
ATOM 1793 O O . VAL A 1 221 ? -8.720 -57.086 9.084 1.00 60.91 221 VAL A O 1
#

Secondary structure (DSSP, 8-state):
-----TTHHHHHHHHHHHHHHHHHHHHHTT-HHHHHHHHHHHHHHHHHSTTTSPPPTTHHHHHHHHHHHHHHTT-HHHHHHHHHHS-HHHHTSHHHHHHHHHHHHHHTT-HHHHHHHGGG-SSTTHHHHHHHHHHHHHHHHHHHHHHH-SEEEHHHHHHHHT-S-HHHHHHHHHHH-TT-EEETTEEE-----S--------HHHHHHHHHHHHHHHHS--

pLDDT: mean 81.23, std 9.99, range [42.16, 93.44]

Radius of gyration: 25.36 Å; chains: 1; bounding box: 47×75×62 Å

Organism: NCBI:txid240449

InterPro domains:
  IPR000717 Proteasome component (PCI) domain [PS50250] (33-205)
  IPR006746 26S proteasome non-ATPase regulatory subunit Rpn12 [PTHR12387] (2-221)
  IPR033464 CSN8/PSMD8/EIF3K [PF10075] (60-197)